Protein AF-M2B2U4-F1 (afdb_monomer_lite)

Radius of gyration: 22.76 Å; chains: 1; bounding box: 72×33×78 Å

Foldseek 3Di:
DDDDDDPPVPPPPDPDPPDFPVVVPPDDPDDQFQDPVLLVLLLLLLLLQLQLVQLQVLCCVVVVDPVCLLAPLVSNVLSNLLSVQLSVLLNVLSVQSVRNSHLVSSLVSSLCSLLVQLVCLLVCCVPVVPDPPPCSSNSSSVSSNRSNVSSSCSSVPPDPVVSVCSSPVSNVVSVVSNVSNVVNPDD

pLDDT: mean 76.7, std 17.73, range [35.12, 95.69]

Secondary structure (DSSP, 8-state):
----------------TT--TTSTTSSS---PPPPHHHHHHHHHHHHHHHHHHHHHHHHHHTTS-TTGGGT-SHHHHHHHHHHHHHHHHHHHHHHHHHHTT-HHHHHHHHHHHHHHHHHHHHHHHHHH---TT-THHHHHHHHHHHHHHHHGGGGG---HHHHHHHHHHHHHHHHHHHHHHHHHH--

Organism: NCBI:txid1263867

Structure (mmCIF, N/CA/C/O backbone):
data_AF-M2B2U4-F1
#
_entry.id   AF-M2B2U4-F1
#
loop_
_atom_site.group_PDB
_atom_site.id
_atom_site.type_symbol
_atom_site.label_atom_id
_atom_site.label_alt_id
_atom_site.label_comp_id
_atom_site.label_asym_id
_atom_site.label_entity_id
_atom_site.label_seq_id
_atom_site.pdbx_PDB_ins_code
_atom_site.Cartn_x
_atom_site.Cartn_y
_atom_site.Cartn_z
_atom_site.occupancy
_atom_site.B_iso_or_equiv
_atom_site.auth_seq_id
_atom_site.auth_comp_id
_atom_site.auth_asym_id
_atom_site.auth_atom_id
_atom_site.pdbx_PDB_model_num
ATOM 1 N N . MET A 1 1 ? -46.649 -19.627 50.598 1.00 37.47 1 MET A N 1
ATOM 2 C CA . MET A 1 1 ? -45.330 -20.249 50.352 1.00 37.47 1 MET A CA 1
ATOM 3 C C . MET A 1 1 ? -45.214 -20.504 48.861 1.00 37.47 1 MET A C 1
ATOM 5 O O . MET A 1 1 ? -46.216 -20.928 48.294 1.00 37.47 1 MET A O 1
ATOM 9 N N . SER A 1 2 ? -44.029 -20.201 48.308 1.00 36.72 2 SER A N 1
ATOM 10 C CA . SER A 1 2 ? -43.558 -20.291 46.906 1.00 36.72 2 SER A CA 1
ATOM 11 C C . SER A 1 2 ? -44.280 -19.372 45.904 1.00 36.72 2 SER A C 1
ATOM 13 O O . SER A 1 2 ? -45.410 -19.657 45.526 1.00 36.72 2 SER A O 1
ATOM 15 N N . ASP A 1 3 ? -43.799 -18.150 45.636 1.00 37.31 3 ASP A N 1
ATOM 16 C CA . ASP A 1 3 ? -42.586 -17.725 44.881 1.00 37.31 3 ASP A CA 1
ATOM 17 C C . ASP A 1 3 ? -42.749 -17.912 43.359 1.00 37.31 3 ASP A C 1
ATOM 19 O O . ASP A 1 3 ? -42.835 -19.032 42.872 1.00 37.31 3 ASP A O 1
ATOM 23 N N . VAL A 1 4 ? -43.096 -16.833 42.640 1.00 40.53 4 VAL A N 1
ATOM 24 C CA . VAL A 1 4 ? -42.209 -16.027 41.763 1.00 40.53 4 VAL A CA 1
ATOM 25 C C . VAL A 1 4 ? -41.660 -16.824 40.570 1.00 40.53 4 VAL A C 1
ATOM 27 O O . VAL A 1 4 ? -40.789 -17.665 40.732 1.00 40.53 4 VAL A O 1
ATOM 30 N N . LEU A 1 5 ? -42.131 -16.498 39.360 1.00 37.28 5 LEU A N 1
ATOM 31 C CA . LEU A 1 5 ? -41.297 -15.932 38.287 1.00 37.28 5 LEU A CA 1
ATOM 32 C C . LEU A 1 5 ? -42.193 -15.490 37.121 1.00 37.28 5 LEU A C 1
ATOM 34 O O . LEU A 1 5 ? -42.678 -16.278 36.310 1.00 37.28 5 LEU A O 1
ATOM 38 N N . LEU A 1 6 ? -42.427 -14.180 37.107 1.00 35.12 6 LEU A N 1
ATOM 39 C CA . LEU A 1 6 ? -42.920 -13.405 35.982 1.00 35.12 6 LEU A CA 1
ATOM 40 C C . LEU A 1 6 ? -41.918 -13.617 34.838 1.00 35.12 6 LEU A C 1
ATOM 42 O O . LEU A 1 6 ? -40.726 -13.390 35.031 1.00 35.12 6 LEU A O 1
ATOM 46 N N . PHE A 1 7 ? -42.382 -14.089 33.681 1.00 35.66 7 PHE A N 1
ATOM 47 C CA . PHE A 1 7 ? -41.601 -14.047 32.447 1.00 35.66 7 PHE A CA 1
ATOM 48 C C . PHE A 1 7 ? -41.373 -12.568 32.113 1.00 35.66 7 PHE A C 1
ATOM 50 O O . PHE A 1 7 ? -42.191 -11.927 31.453 1.00 35.66 7 PHE A O 1
ATOM 57 N N . GLU A 1 8 ? -40.287 -12.015 32.646 1.00 37.91 8 GLU A N 1
ATOM 58 C CA . GLU A 1 8 ? -39.679 -10.787 32.169 1.00 37.91 8 GLU A CA 1
ATOM 59 C C . GLU A 1 8 ? -39.215 -11.101 30.748 1.00 37.91 8 GLU A C 1
ATOM 61 O O . GLU A 1 8 ? -38.216 -11.775 30.507 1.00 37.91 8 GLU A O 1
ATOM 66 N N . LEU A 1 9 ? -40.075 -10.747 29.797 1.00 41.03 9 LEU A N 1
ATOM 67 C CA . LEU A 1 9 ? -39.766 -10.747 28.384 1.00 41.03 9 LEU A CA 1
ATOM 68 C C . LEU A 1 9 ? -38.658 -9.708 28.221 1.00 41.03 9 LEU A C 1
ATOM 70 O O . LEU A 1 9 ? -38.954 -8.514 28.139 1.00 41.03 9 LEU A O 1
ATOM 74 N N . ASP A 1 10 ? -37.408 -10.176 28.285 1.00 36.44 10 ASP A N 1
ATOM 75 C CA . ASP A 1 10 ? -36.206 -9.370 28.119 1.00 36.44 10 ASP A CA 1
ATOM 76 C C . ASP A 1 10 ? -36.432 -8.412 26.956 1.00 36.44 10 ASP A C 1
ATOM 78 O O . ASP A 1 10 ? -36.644 -8.795 25.799 1.00 36.44 10 ASP A O 1
ATOM 82 N N . HIS A 1 11 ? -36.486 -7.141 27.321 1.00 40.41 11 HIS A N 1
ATOM 83 C CA . HIS A 1 11 ? -36.701 -6.029 26.433 1.00 40.41 11 HIS A CA 1
ATOM 84 C C . HIS A 1 11 ? -35.459 -5.962 25.548 1.00 40.41 11 HIS A C 1
ATOM 86 O O . HIS A 1 11 ? -34.480 -5.339 25.933 1.00 40.41 11 HIS A O 1
ATOM 92 N N . ILE A 1 12 ? -35.450 -6.652 24.402 1.00 43.34 12 ILE A N 1
ATOM 93 C CA . ILE A 1 12 ? -34.398 -6.478 23.396 1.00 43.34 12 ILE A CA 1
ATOM 94 C C . ILE A 1 12 ? -34.514 -5.014 22.967 1.00 43.34 12 ILE A C 1
ATOM 96 O O . ILE A 1 12 ? -35.489 -4.672 22.287 1.00 43.34 12 ILE A O 1
ATOM 100 N N . PRO A 1 13 ? -33.595 -4.119 23.373 1.00 44.59 13 PRO A N 1
ATOM 101 C CA . PRO A 1 13 ? -33.707 -2.743 22.953 1.00 44.59 13 PRO A CA 1
ATOM 102 C C . PRO A 1 13 ? -33.483 -2.748 21.445 1.00 44.59 13 PRO A C 1
ATOM 104 O O . PRO A 1 13 ? -32.472 -3.254 20.952 1.00 44.59 13 PRO A O 1
ATOM 107 N N . ALA A 1 14 ? -34.463 -2.237 20.701 1.00 46.19 14 ALA A N 1
ATOM 108 C CA . ALA A 1 14 ? -34.311 -2.010 19.278 1.00 46.19 14 ALA A CA 1
ATOM 109 C C . ALA A 1 14 ? -33.071 -1.127 19.091 1.00 46.19 14 ALA A C 1
ATOM 111 O O . ALA A 1 14 ? -33.072 0.040 19.484 1.00 46.19 14 ALA A O 1
ATOM 112 N N . LEU A 1 15 ? -31.995 -1.705 18.548 1.00 48.84 15 LEU A N 1
ATOM 113 C CA . LEU A 1 15 ? -30.797 -0.965 18.172 1.00 48.84 15 LEU A CA 1
ATOM 114 C C . LEU A 1 15 ? -31.230 0.124 17.192 1.00 48.84 15 LEU A C 1
ATOM 116 O O . LEU A 1 15 ? -31.579 -0.162 16.048 1.00 48.84 15 LEU A O 1
ATOM 120 N N . ASN A 1 16 ? -31.255 1.367 17.670 1.00 49.59 16 ASN A N 1
ATOM 121 C CA . ASN A 1 16 ? -31.498 2.528 16.837 1.00 49.59 16 ASN A CA 1
ATOM 122 C C . ASN A 1 16 ? -30.372 2.588 15.789 1.00 49.59 16 ASN A C 1
ATOM 124 O O . ASN A 1 16 ? -29.219 2.775 16.173 1.00 49.59 16 ASN A O 1
ATOM 128 N N . PRO A 1 17 ? -30.661 2.459 14.484 1.00 53.31 17 PRO A N 1
ATOM 129 C CA . PRO A 1 17 ? -29.629 2.491 13.447 1.00 53.31 17 PRO A CA 1
ATOM 130 C C . PRO A 1 17 ? -28.954 3.870 13.301 1.00 53.31 17 PRO A C 1
ATOM 132 O O . PRO A 1 17 ? -28.037 4.014 12.495 1.00 53.31 17 PRO A O 1
ATOM 135 N N . TYR A 1 18 ? -29.392 4.874 14.072 1.00 45.28 18 TYR A N 1
ATOM 136 C CA . TYR A 1 18 ? -28.882 6.245 14.069 1.00 45.28 18 TYR A CA 1
ATOM 137 C C . TYR A 1 18 ? -28.225 6.684 15.388 1.00 45.28 18 TYR A C 1
ATOM 139 O O . TYR A 1 18 ? -27.942 7.874 15.544 1.00 45.28 18 TYR A O 1
ATOM 147 N N . SER A 1 19 ? -27.983 5.789 16.355 1.00 49.06 19 SER A N 1
ATOM 148 C CA . SER A 1 19 ? -27.222 6.173 17.551 1.00 49.06 19 SER A CA 1
ATOM 149 C C . SER A 1 19 ? -25.774 6.501 17.175 1.00 49.06 19 SER A C 1
ATOM 151 O O . SER A 1 19 ? -25.093 5.758 16.468 1.00 49.06 19 SER A O 1
ATOM 153 N N . THR A 1 20 ? -25.299 7.665 17.619 1.00 51.91 20 THR A N 1
ATOM 154 C CA . THR A 1 20 ? -23.917 8.092 17.400 1.00 51.91 20 THR A CA 1
ATOM 155 C C . THR A 1 20 ? -22.943 7.157 18.131 1.00 51.91 20 THR A C 1
ATOM 157 O O . THR A 1 20 ? -23.297 6.601 19.177 1.00 51.91 20 THR A O 1
ATOM 160 N N . PRO A 1 21 ? -21.690 7.008 17.648 1.00 51.00 21 PRO A N 1
ATOM 161 C CA . PRO A 1 21 ? -20.719 6.049 18.192 1.00 51.00 21 PRO A CA 1
ATOM 162 C C . PRO A 1 21 ? -20.447 6.183 19.700 1.00 51.00 21 PRO A C 1
ATOM 164 O O . PRO A 1 21 ? -19.969 5.243 20.323 1.00 51.00 21 PRO A O 1
ATOM 167 N N . SER A 1 22 ? -20.758 7.335 20.302 1.00 46.97 22 SER A N 1
ATOM 168 C CA . SER A 1 22 ? -20.567 7.600 21.730 1.00 46.97 22 SER A CA 1
ATOM 169 C C . SER A 1 22 ? -21.605 6.943 22.647 1.00 46.97 22 SER A C 1
ATOM 171 O O . SER A 1 22 ? -21.373 6.882 23.851 1.00 46.97 22 SER A O 1
ATOM 173 N N . GLN A 1 23 ? -22.748 6.481 22.125 1.00 43.34 23 GLN A N 1
ATOM 174 C CA . GLN A 1 23 ? -23.808 5.862 22.937 1.00 43.34 23 GLN A CA 1
ATOM 175 C C . GLN A 1 23 ? -23.689 4.338 23.068 1.00 43.34 23 GLN A C 1
ATOM 177 O O . GLN A 1 23 ? -24.316 3.768 23.950 1.00 43.34 23 GLN A O 1
ATOM 182 N N . ALA A 1 24 ? -22.875 3.669 22.246 1.00 46.06 24 ALA A N 1
ATOM 183 C CA . ALA A 1 24 ? -22.702 2.211 22.309 1.00 46.06 24 ALA A CA 1
ATOM 184 C C . ALA A 1 24 ? -21.662 1.752 23.354 1.00 46.06 24 ALA A C 1
ATOM 186 O O . ALA A 1 24 ? -21.506 0.559 23.588 1.00 46.06 24 ALA A O 1
ATOM 187 N N . THR A 1 25 ? -20.930 2.685 23.970 1.00 46.53 25 THR A N 1
ATOM 188 C CA . THR A 1 25 ? -19.816 2.395 24.891 1.00 46.53 25 THR A CA 1
ATOM 189 C C . THR A 1 25 ? -20.197 2.306 26.369 1.00 46.53 25 THR A C 1
ATOM 191 O O . THR A 1 25 ? -19.315 2.026 27.178 1.00 46.53 25 THR A O 1
ATOM 194 N N . SER A 1 26 ? -21.453 2.557 26.758 1.00 41.78 26 SER A N 1
ATOM 195 C CA . SER A 1 26 ? -21.837 2.527 28.179 1.00 41.78 26 SER A CA 1
ATOM 196 C C . SER A 1 26 ? -22.177 1.140 28.708 1.00 41.78 26 SER A C 1
ATOM 198 O O . SER A 1 26 ? -22.019 0.921 29.904 1.00 41.78 26 SER A O 1
ATOM 200 N N . ASP A 1 27 ? -22.588 0.197 27.858 1.00 41.12 27 ASP A N 1
ATOM 201 C CA . ASP A 1 27 ? -23.158 -1.061 28.332 1.00 41.12 27 ASP A CA 1
ATOM 202 C C . ASP A 1 27 ? -22.611 -2.262 27.562 1.00 41.12 27 ASP A C 1
ATOM 204 O O . ASP A 1 27 ? -22.678 -2.331 26.337 1.00 41.12 27 ASP A O 1
ATOM 208 N N . SER A 1 28 ? -22.121 -3.240 28.324 1.00 38.81 28 SER A N 1
ATOM 209 C CA . SER A 1 28 ? -21.516 -4.519 27.926 1.00 38.81 28 SER A CA 1
ATOM 210 C C . SER A 1 28 ? -20.022 -4.476 27.575 1.00 38.81 28 SER A C 1
ATOM 212 O O . SER A 1 28 ? -19.560 -3.698 26.747 1.00 38.81 28 SER A O 1
ATOM 214 N N . GLY A 1 29 ? -19.254 -5.365 28.220 1.00 39.78 29 GLY A N 1
ATOM 215 C CA . GLY A 1 29 ? -17.816 -5.603 28.026 1.00 39.78 29 GLY A CA 1
ATOM 216 C C . GLY A 1 29 ? -17.457 -6.206 26.662 1.00 39.78 29 GLY A C 1
ATOM 217 O O . GLY A 1 29 ? -16.724 -7.189 26.582 1.00 39.78 29 GLY A O 1
ATOM 218 N N . SER A 1 30 ? -17.999 -5.626 25.596 1.00 39.72 30 SER A N 1
ATOM 219 C CA . SER A 1 30 ? -17.708 -5.918 24.202 1.00 39.72 30 SER A CA 1
ATOM 220 C C . SER A 1 30 ? -16.315 -5.407 23.849 1.00 39.72 30 SER A C 1
ATOM 222 O O . SER A 1 30 ? -15.932 -4.300 24.231 1.00 39.72 30 SER A O 1
ATOM 224 N N . ALA A 1 31 ? -15.561 -6.211 23.095 1.00 47.44 31 ALA A N 1
ATOM 225 C CA . ALA A 1 31 ? -14.301 -5.811 22.481 1.00 47.44 31 ALA A CA 1
ATOM 226 C C . ALA A 1 31 ? -14.445 -4.402 21.890 1.00 47.44 31 ALA A C 1
ATOM 228 O O . ALA A 1 31 ? -15.318 -4.174 21.050 1.00 47.44 31 ALA A O 1
ATOM 229 N N . ALA A 1 32 ? -13.638 -3.461 22.386 1.00 53.22 32 ALA A N 1
ATOM 230 C CA . ALA A 1 32 ? -13.677 -2.075 21.947 1.00 53.22 32 ALA A CA 1
ATOM 231 C C . ALA A 1 32 ? -13.632 -2.037 20.413 1.00 53.22 32 ALA A C 1
ATOM 233 O O . ALA A 1 32 ? -12.747 -2.646 19.803 1.00 53.22 32 ALA A O 1
ATOM 234 N N . GLY A 1 33 ? -14.616 -1.376 19.799 1.00 56.88 33 GLY A N 1
ATOM 235 C CA . GLY A 1 33 ? -14.684 -1.226 18.351 1.00 56.88 33 GLY A CA 1
ATOM 236 C C . GLY A 1 33 ? -13.423 -0.558 17.783 1.00 56.88 33 GLY A C 1
ATOM 237 O O . GLY A 1 33 ? -12.571 -0.066 18.535 1.00 56.88 33 GLY A O 1
ATOM 238 N N . PRO A 1 34 ? -13.248 -0.561 16.449 1.00 67.31 34 PRO A N 1
ATOM 239 C CA . PRO A 1 34 ? -12.063 0.013 15.821 1.00 67.31 34 PRO A CA 1
ATOM 240 C C . PRO A 1 34 ? -11.869 1.458 16.293 1.00 67.31 34 PRO A C 1
ATOM 242 O O . PRO A 1 34 ? -12.754 2.290 16.132 1.00 67.31 34 PRO A O 1
ATOM 245 N N . SER A 1 35 ? -10.721 1.758 16.906 1.00 81.56 35 SER A N 1
ATOM 246 C CA . SER A 1 35 ? -10.396 3.107 17.378 1.00 81.56 35 SER A CA 1
ATOM 247 C C . SER A 1 35 ? -9.790 3.951 16.257 1.00 81.56 35 SER A C 1
ATOM 249 O O . SER A 1 35 ? -9.190 3.424 15.319 1.00 81.56 35 SER A O 1
ATOM 251 N N . ILE A 1 36 ? -9.878 5.279 16.364 1.00 78.44 36 ILE A N 1
ATOM 252 C CA . ILE A 1 36 ? -9.309 6.180 15.349 1.00 78.44 36 ILE A CA 1
ATOM 253 C C . ILE A 1 36 ? -7.785 6.019 15.212 1.00 78.44 36 ILE A C 1
ATOM 255 O O . ILE A 1 36 ? -7.248 6.052 14.108 1.00 78.44 36 ILE A O 1
ATOM 259 N N . LEU A 1 37 ? -7.088 5.753 16.322 1.00 83.19 37 LEU A N 1
ATOM 260 C CA . LEU A 1 37 ? -5.654 5.455 16.324 1.00 83.19 37 LEU A CA 1
ATOM 261 C C . LEU A 1 37 ? -5.355 4.138 15.602 1.00 83.19 37 LEU A C 1
ATOM 263 O O . LEU A 1 37 ? -4.403 4.062 14.826 1.00 83.19 37 LEU A O 1
ATOM 267 N N . TYR A 1 38 ? -6.183 3.113 15.819 1.00 83.00 38 TYR A N 1
ATOM 268 C CA . TYR A 1 38 ? -6.064 1.844 15.109 1.00 83.00 38 TYR A CA 1
ATOM 269 C C . TYR A 1 38 ? -6.299 2.024 13.604 1.00 83.00 38 TYR A C 1
ATOM 271 O O . TYR A 1 38 ? -5.552 1.466 12.801 1.00 83.00 38 TYR A O 1
ATOM 279 N N . THR A 1 39 ? -7.270 2.854 13.218 1.00 84.38 39 THR A N 1
ATOM 280 C CA . THR A 1 39 ? -7.528 3.242 11.825 1.00 84.38 39 THR A CA 1
ATOM 281 C C . THR A 1 39 ? -6.306 3.902 11.193 1.00 84.38 39 THR A C 1
ATOM 283 O O . THR A 1 39 ? -5.806 3.398 10.190 1.00 84.38 39 THR A O 1
ATOM 286 N N . ILE A 1 40 ? -5.763 4.960 11.803 1.00 88.25 40 ILE A N 1
ATOM 287 C CA . ILE A 1 40 ? -4.591 5.682 11.276 1.00 88.25 40 ILE A CA 1
ATOM 288 C C . ILE A 1 40 ? -3.400 4.736 11.101 1.00 88.25 40 ILE A C 1
ATOM 290 O O . ILE A 1 40 ? -2.769 4.713 10.047 1.00 88.25 40 ILE A O 1
ATOM 294 N N . GLN A 1 41 ? -3.119 3.911 12.111 1.00 90.06 41 GLN A N 1
ATOM 295 C CA . GLN A 1 41 ? -2.034 2.937 12.035 1.00 90.06 41 GLN A CA 1
ATOM 296 C C . GLN A 1 41 ? -2.254 1.899 10.929 1.00 90.06 41 GLN A C 1
ATOM 298 O O . GLN A 1 41 ? -1.300 1.515 10.263 1.00 90.06 41 GLN A O 1
ATOM 303 N N . THR A 1 42 ? -3.488 1.432 10.728 1.00 89.94 42 THR A N 1
ATOM 304 C CA . THR A 1 42 ? -3.796 0.423 9.702 1.00 89.94 42 THR A CA 1
ATOM 305 C C . THR A 1 42 ? -3.589 0.992 8.306 1.00 89.94 42 THR A C 1
ATOM 307 O O . THR A 1 42 ? -2.945 0.346 7.485 1.00 89.94 42 THR A O 1
ATOM 310 N N . VAL A 1 43 ? -4.047 2.224 8.067 1.00 92.75 43 VAL A N 1
ATOM 311 C CA . VAL A 1 43 ? -3.789 2.947 6.815 1.00 92.75 43 VAL A CA 1
ATOM 312 C C . VAL A 1 43 ? -2.287 3.112 6.603 1.00 92.75 43 VAL A C 1
ATOM 314 O O . VAL A 1 43 ? -1.775 2.758 5.549 1.00 92.75 43 VAL A O 1
ATOM 317 N N . TRP A 1 44 ? -1.557 3.573 7.621 1.00 94.81 44 TRP A N 1
ATOM 318 C CA . TRP A 1 44 ? -0.115 3.798 7.527 1.00 94.81 44 TRP A CA 1
ATOM 319 C C . TRP A 1 44 ? 0.686 2.525 7.217 1.00 94.81 44 TRP A C 1
ATOM 321 O O . TRP A 1 44 ? 1.593 2.540 6.381 1.00 94.81 44 TRP A O 1
ATOM 331 N N . ILE A 1 45 ? 0.345 1.413 7.875 1.00 93.38 45 ILE A N 1
ATOM 332 C CA . ILE A 1 45 ? 0.956 0.104 7.623 1.00 93.38 45 ILE A CA 1
ATOM 333 C C . ILE A 1 45 ? 0.636 -0.359 6.198 1.00 93.38 45 ILE A C 1
ATOM 335 O O . ILE A 1 45 ? 1.542 -0.769 5.473 1.00 93.38 45 ILE A O 1
ATOM 339 N N . ALA A 1 46 ? -0.629 -0.257 5.779 1.00 93.19 46 ALA A N 1
ATOM 340 C CA . ALA A 1 46 ? -1.051 -0.645 4.439 1.00 93.19 46 ALA A CA 1
ATOM 341 C C . ALA A 1 46 ? -0.312 0.149 3.359 1.00 93.19 46 ALA A C 1
ATOM 343 O O . ALA A 1 46 ? 0.174 -0.449 2.402 1.00 93.19 46 ALA A O 1
ATOM 344 N N . THR A 1 47 ? -0.156 1.464 3.534 1.00 93.25 47 THR A N 1
ATOM 345 C CA . THR A 1 47 ? 0.606 2.319 2.615 1.00 93.25 47 THR A CA 1
ATOM 346 C C . THR A 1 47 ? 2.055 1.859 2.496 1.00 93.25 47 THR A C 1
ATOM 348 O O . THR A 1 47 ? 2.549 1.699 1.384 1.00 93.25 47 THR A O 1
ATOM 351 N N . GLY A 1 48 ? 2.726 1.586 3.619 1.00 91.81 48 GLY A N 1
ATOM 352 C CA . GLY A 1 48 ? 4.116 1.125 3.608 1.00 91.81 48 GLY A CA 1
ATOM 353 C C . GLY A 1 48 ? 4.284 -0.215 2.897 1.00 91.81 48 GLY A C 1
ATOM 354 O O . GLY A 1 48 ? 5.143 -0.351 2.028 1.00 91.81 48 GLY A O 1
ATOM 355 N N . ILE A 1 49 ? 3.442 -1.197 3.233 1.00 93.06 49 ILE A N 1
ATOM 356 C CA . ILE A 1 49 ? 3.461 -2.519 2.590 1.00 93.06 49 ILE A CA 1
ATOM 357 C C . ILE A 1 49 ? 3.202 -2.379 1.085 1.00 93.06 49 ILE A C 1
ATOM 359 O O . ILE A 1 49 ? 3.940 -2.945 0.284 1.00 93.06 49 ILE A O 1
ATOM 363 N N . SER A 1 50 ? 2.209 -1.574 0.702 1.00 91.75 50 SER A N 1
ATOM 364 C CA . SER A 1 50 ? 1.867 -1.332 -0.704 1.00 91.75 50 SER A CA 1
ATOM 365 C C . SER A 1 50 ? 3.031 -0.703 -1.469 1.00 91.75 50 SER A C 1
ATOM 367 O O . SER A 1 50 ? 3.379 -1.198 -2.535 1.00 91.75 50 SER A O 1
ATOM 369 N N . LEU A 1 51 ? 3.668 0.336 -0.913 1.00 90.69 51 LEU A N 1
ATOM 370 C CA . LEU A 1 51 ? 4.838 1.001 -1.498 1.00 90.69 51 LEU A CA 1
ATOM 371 C C . LEU A 1 51 ? 5.980 0.018 -1.759 1.00 90.69 51 LEU A C 1
ATOM 373 O O . LEU A 1 51 ? 6.465 -0.090 -2.885 1.00 90.69 51 LEU A O 1
ATOM 377 N N . LEU A 1 52 ? 6.394 -0.720 -0.725 1.00 89.62 52 LEU A N 1
ATOM 378 C CA . LEU A 1 52 ? 7.522 -1.642 -0.825 1.00 89.62 52 LEU A CA 1
ATOM 379 C C . LEU A 1 52 ? 7.241 -2.759 -1.833 1.00 89.62 52 LEU A C 1
ATOM 381 O O . LEU A 1 52 ? 8.086 -3.067 -2.673 1.00 89.62 52 LEU A O 1
ATOM 385 N N . THR A 1 53 ? 6.055 -3.365 -1.768 1.00 87.88 53 THR A N 1
ATOM 386 C CA . THR A 1 53 ? 5.703 -4.448 -2.685 1.00 87.88 53 THR A CA 1
ATOM 387 C C . THR A 1 53 ? 5.593 -3.953 -4.122 1.00 87.88 53 THR A C 1
ATOM 389 O O . THR A 1 53 ? 6.084 -4.624 -5.028 1.00 87.88 53 THR A O 1
ATOM 392 N N . LEU A 1 54 ? 5.022 -2.769 -4.346 1.00 88.31 54 LEU A N 1
ATOM 393 C CA . LEU A 1 54 ? 4.931 -2.198 -5.685 1.00 88.31 54 LEU A CA 1
ATOM 394 C C . LEU A 1 54 ? 6.291 -1.833 -6.261 1.00 88.31 54 LEU A C 1
ATOM 396 O O . LEU A 1 54 ? 6.493 -2.054 -7.447 1.00 88.31 54 LEU A O 1
ATOM 400 N N . ALA A 1 55 ? 7.234 -1.343 -5.455 1.00 85.69 55 ALA A N 1
ATOM 401 C CA . ALA A 1 55 ? 8.592 -1.081 -5.930 1.00 85.69 55 ALA A CA 1
ATOM 402 C C . ALA A 1 55 ? 9.268 -2.371 -6.428 1.00 85.69 55 ALA A C 1
ATOM 404 O O . ALA A 1 55 ? 9.872 -2.390 -7.499 1.00 85.69 5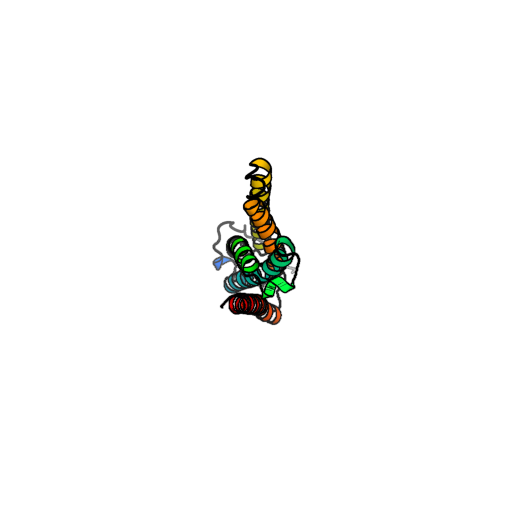5 ALA A O 1
ATOM 405 N N . ILE A 1 56 ? 9.101 -3.476 -5.692 1.00 84.50 56 ILE A N 1
ATOM 406 C CA . ILE A 1 56 ? 9.617 -4.796 -6.084 1.00 84.50 56 ILE A CA 1
ATOM 407 C C . ILE A 1 56 ? 8.945 -5.284 -7.374 1.00 84.50 56 ILE A C 1
ATOM 409 O O . ILE A 1 56 ? 9.628 -5.745 -8.287 1.00 84.50 56 ILE A O 1
ATOM 413 N N . ILE A 1 57 ? 7.616 -5.180 -7.463 1.00 84.50 57 ILE A N 1
ATOM 414 C CA . ILE A 1 57 ? 6.851 -5.611 -8.640 1.00 84.50 57 ILE A CA 1
ATOM 415 C C . ILE A 1 57 ? 7.221 -4.768 -9.864 1.00 84.50 57 ILE A C 1
ATOM 417 O O . ILE A 1 57 ? 7.495 -5.332 -10.919 1.00 84.50 57 ILE A O 1
ATOM 421 N N . ALA A 1 58 ? 7.288 -3.444 -9.728 1.00 80.06 58 ALA A N 1
ATOM 422 C CA . ALA A 1 58 ? 7.682 -2.538 -10.802 1.00 80.06 58 ALA A CA 1
ATOM 423 C C . ALA A 1 58 ? 9.100 -2.857 -11.303 1.00 80.06 58 ALA A C 1
ATOM 425 O O . ALA A 1 58 ? 9.301 -3.026 -12.504 1.00 80.06 58 ALA A O 1
ATOM 426 N N . SER A 1 59 ? 10.049 -3.082 -10.388 1.00 80.12 59 SER A N 1
ATOM 427 C CA . SER A 1 59 ? 11.424 -3.464 -10.735 1.00 80.12 59 SER A CA 1
ATOM 428 C C . SER A 1 59 ? 11.522 -4.825 -11.441 1.00 80.12 59 SER A C 1
ATOM 430 O O . SER A 1 59 ? 12.453 -5.064 -12.212 1.00 80.12 59 SER A O 1
ATOM 432 N N . LEU A 1 60 ? 10.586 -5.744 -11.195 1.00 79.25 60 LEU A N 1
ATOM 433 C CA . LEU A 1 60 ? 10.525 -7.020 -11.908 1.00 79.25 60 LEU A CA 1
ATOM 434 C C . LEU A 1 60 ? 9.855 -6.889 -13.279 1.00 79.25 60 LEU A C 1
ATOM 436 O O . LEU A 1 60 ? 10.342 -7.479 -14.239 1.00 79.25 60 LEU A O 1
ATOM 440 N N . ILE A 1 61 ? 8.752 -6.142 -13.367 1.00 72.69 61 ILE A N 1
ATOM 441 C CA . ILE A 1 61 ? 7.920 -6.046 -14.574 1.00 72.69 61 ILE A CA 1
ATOM 442 C C . ILE A 1 61 ? 8.546 -5.122 -15.618 1.00 72.69 61 ILE A C 1
ATOM 444 O O . ILE A 1 61 ? 8.682 -5.522 -16.770 1.00 72.69 61 ILE A O 1
ATOM 448 N N . PHE A 1 62 ? 8.931 -3.905 -15.232 1.00 69.44 62 PHE A N 1
ATOM 449 C CA . PHE A 1 62 ? 9.448 -2.905 -16.174 1.00 69.44 62 PHE A CA 1
ATOM 450 C C . PHE A 1 62 ? 10.937 -3.089 -16.449 1.00 69.44 62 PHE A C 1
ATOM 452 O O . PHE A 1 62 ? 11.426 -2.847 -17.549 1.00 69.44 62 PHE A O 1
ATOM 459 N N . ASP A 1 63 ? 11.655 -3.558 -15.437 1.00 67.50 63 ASP A N 1
ATOM 460 C CA . ASP A 1 63 ? 13.110 -3.526 -15.398 1.00 67.50 63 ASP A CA 1
ATOM 461 C C . ASP A 1 63 ? 13.750 -4.920 -15.537 1.00 67.50 63 ASP A C 1
ATOM 463 O O . ASP A 1 63 ? 14.970 -5.039 -15.696 1.00 67.50 63 ASP A O 1
ATOM 467 N N . GLY A 1 64 ? 12.941 -5.987 -15.477 1.00 70.19 64 GLY A N 1
ATOM 468 C CA . GLY A 1 64 ? 13.362 -7.381 -15.653 1.00 70.19 64 GLY A CA 1
ATOM 469 C C . GLY A 1 64 ? 14.368 -7.883 -14.611 1.00 70.19 64 GLY A C 1
ATOM 470 O O . GLY A 1 64 ? 14.953 -8.955 -14.777 1.00 70.19 64 GLY A O 1
ATOM 471 N N . SER A 1 65 ? 14.637 -7.106 -13.558 1.00 74.25 65 SER A N 1
ATOM 472 C CA . SER A 1 65 ? 15.725 -7.379 -12.626 1.00 74.25 65 SER A CA 1
ATOM 473 C C . SER A 1 65 ? 15.546 -6.646 -11.306 1.00 74.25 65 SER A C 1
ATOM 475 O O . SER A 1 65 ? 15.546 -5.419 -11.262 1.00 74.25 65 SER A O 1
ATOM 477 N N . LEU A 1 66 ? 15.571 -7.403 -10.204 1.00 74.12 66 LEU A N 1
ATOM 478 C CA . LEU A 1 66 ? 15.609 -6.856 -8.841 1.00 74.12 66 LEU A CA 1
ATOM 479 C C . LEU A 1 66 ? 16.834 -5.980 -8.571 1.00 74.12 66 LEU A C 1
ATOM 481 O O . LEU A 1 66 ? 16.832 -5.205 -7.622 1.00 74.12 66 LEU A O 1
ATOM 485 N N . ARG A 1 67 ? 17.903 -6.100 -9.370 1.00 69.50 67 ARG A N 1
ATOM 486 C CA . ARG A 1 67 ? 19.073 -5.230 -9.204 1.00 69.50 67 ARG A CA 1
ATOM 487 C C . ARG A 1 67 ? 18.722 -3.785 -9.532 1.00 69.50 67 ARG A C 1
ATOM 489 O O . ARG A 1 67 ? 19.225 -2.896 -8.859 1.00 69.50 67 ARG A O 1
ATOM 496 N N . ARG A 1 68 ? 17.849 -3.554 -10.519 1.00 68.75 68 ARG A N 1
ATOM 497 C CA . ARG A 1 68 ? 17.448 -2.202 -10.926 1.00 68.75 68 ARG A CA 1
ATOM 498 C C . ARG A 1 68 ? 16.650 -1.463 -9.860 1.00 68.75 68 ARG A C 1
ATOM 500 O O . ARG A 1 68 ? 16.684 -0.243 -9.860 1.00 68.75 68 ARG A O 1
ATOM 507 N N . LEU A 1 69 ? 16.106 -2.164 -8.867 1.00 68.62 69 LEU A N 1
ATOM 508 C CA . LEU A 1 69 ? 15.575 -1.551 -7.650 1.00 68.62 69 LEU A CA 1
ATOM 509 C C . LEU A 1 69 ? 16.583 -0.612 -6.958 1.00 68.62 69 LEU A C 1
ATOM 511 O O . LEU A 1 69 ? 16.177 0.286 -6.240 1.00 68.62 69 LEU A O 1
ATOM 515 N N . PHE A 1 70 ? 17.891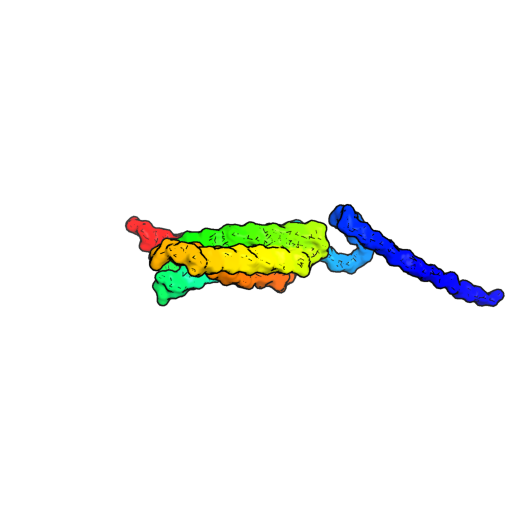 -0.791 -7.150 1.00 73.50 70 PHE A N 1
ATOM 516 C CA . PHE A 1 70 ? 18.918 0.082 -6.566 1.00 73.50 70 PHE A CA 1
ATOM 517 C C . PHE A 1 70 ? 19.584 1.020 -7.578 1.00 73.50 70 PHE A C 1
ATOM 519 O O . PHE A 1 70 ? 20.490 1.750 -7.195 1.00 73.50 70 PHE A O 1
ATOM 526 N N . PHE A 1 71 ? 19.172 0.984 -8.849 1.00 71.81 71 PHE A N 1
ATOM 527 C CA . PHE A 1 71 ? 19.827 1.705 -9.952 1.00 71.81 71 PHE A CA 1
ATOM 528 C C . PHE A 1 71 ? 18.843 2.411 -10.906 1.00 71.81 71 PHE A C 1
ATOM 530 O O . PHE A 1 71 ? 19.282 2.966 -11.907 1.00 71.81 71 PHE A O 1
ATOM 537 N N . SER A 1 72 ? 17.532 2.351 -10.637 1.00 71.88 72 SER A N 1
ATOM 538 C CA . SER A 1 72 ? 16.434 2.903 -11.448 1.00 71.88 72 SER A CA 1
ATOM 539 C C . SER A 1 72 ? 15.421 3.610 -10.535 1.00 71.88 72 SER A C 1
ATOM 541 O O . SER A 1 72 ? 15.000 3.023 -9.534 1.00 71.88 72 SER A O 1
ATOM 543 N N . ASP A 1 73 ? 15.039 4.854 -10.837 1.00 79.44 73 ASP A N 1
ATOM 544 C CA . ASP A 1 73 ? 14.049 5.643 -10.087 1.00 79.44 73 ASP A CA 1
ATOM 545 C C . ASP A 1 73 ? 12.615 5.464 -10.618 1.00 79.44 73 ASP A C 1
ATOM 547 O O . ASP A 1 73 ? 11.664 5.569 -9.840 1.00 79.44 73 ASP A O 1
ATOM 551 N N . ASP A 1 74 ? 12.447 5.071 -11.884 1.00 77.94 74 ASP A N 1
ATOM 552 C CA . ASP A 1 74 ? 11.147 4.810 -12.524 1.00 77.94 74 ASP A CA 1
ATOM 553 C C . ASP A 1 74 ? 10.267 3.841 -11.716 1.00 77.94 74 ASP A C 1
ATOM 555 O O . ASP A 1 74 ? 9.074 4.075 -11.502 1.00 77.94 74 ASP A O 1
ATOM 559 N N . SER A 1 75 ? 10.869 2.775 -11.178 1.00 77.06 75 SER A N 1
ATOM 560 C CA . SER A 1 75 ? 10.180 1.794 -10.328 1.00 77.06 75 SER A CA 1
ATOM 561 C C . SER A 1 75 ? 9.630 2.413 -9.029 1.00 77.06 75 SER A C 1
ATOM 563 O O . SER A 1 75 ? 8.565 2.017 -8.538 1.00 77.06 75 SER A O 1
ATOM 565 N N . TYR A 1 76 ? 10.317 3.413 -8.468 1.00 82.12 76 TYR A N 1
ATOM 566 C CA . TYR A 1 76 ? 9.877 4.137 -7.270 1.00 82.12 76 TYR A CA 1
ATOM 567 C C . TYR A 1 76 ? 8.784 5.157 -7.587 1.00 82.12 76 TYR A C 1
ATOM 569 O O . TYR A 1 76 ? 7.826 5.286 -6.826 1.00 82.12 76 TYR A O 1
ATOM 577 N N . VAL A 1 77 ? 8.879 5.842 -8.727 1.00 81.75 77 VAL A N 1
ATOM 578 C CA . VAL A 1 77 ? 7.847 6.787 -9.178 1.00 81.75 77 VAL A CA 1
ATOM 579 C C . VAL A 1 77 ? 6.541 6.050 -9.489 1.00 81.75 77 VAL A C 1
ATOM 581 O O . VAL A 1 77 ? 5.473 6.445 -9.012 1.00 81.75 77 VAL A O 1
ATOM 584 N N . ALA A 1 78 ? 6.619 4.935 -10.220 1.00 78.88 78 ALA A N 1
ATOM 585 C CA . ALA A 1 78 ? 5.460 4.113 -10.560 1.00 78.88 78 ALA A CA 1
ATOM 586 C C . ALA A 1 78 ? 4.783 3.523 -9.311 1.00 78.88 78 ALA A C 1
ATOM 588 O O . ALA A 1 78 ? 3.557 3.575 -9.171 1.00 78.88 78 ALA A O 1
ATOM 589 N N . SER A 1 79 ? 5.576 3.006 -8.368 1.00 84.25 79 SER A N 1
ATOM 590 C CA . SER A 1 79 ? 5.051 2.471 -7.107 1.00 84.25 79 SER A CA 1
ATOM 591 C C . SER A 1 79 ? 4.418 3.550 -6.231 1.00 84.25 79 SER A C 1
ATOM 593 O O . SER A 1 79 ? 3.345 3.316 -5.670 1.00 84.25 79 SER A O 1
ATOM 595 N N . PHE A 1 80 ? 5.010 4.748 -6.170 1.00 84.00 80 PHE A N 1
ATOM 596 C CA . PHE A 1 80 ? 4.416 5.881 -5.469 1.00 84.00 80 PHE A CA 1
ATOM 597 C C . PHE A 1 80 ? 3.049 6.241 -6.063 1.00 84.00 80 PHE A C 1
ATOM 599 O O . PHE A 1 80 ? 2.069 6.288 -5.321 1.00 84.00 80 PHE A O 1
ATOM 606 N N . SER A 1 81 ? 2.953 6.390 -7.389 1.00 83.19 81 SER A N 1
ATOM 607 C CA . SER A 1 81 ? 1.706 6.727 -8.093 1.00 83.19 81 SER A CA 1
ATOM 608 C C . SER A 1 81 ? 0.551 5.775 -7.748 1.00 83.19 81 SER A C 1
ATOM 610 O O . SER A 1 81 ? -0.510 6.211 -7.296 1.00 83.19 81 SER A O 1
ATOM 612 N N . ALA A 1 82 ? 0.776 4.461 -7.849 1.00 83.00 82 ALA A N 1
ATOM 613 C CA . ALA A 1 82 ? -0.242 3.466 -7.512 1.00 83.00 82 ALA A CA 1
ATOM 614 C C . ALA A 1 82 ? -0.572 3.432 -6.005 1.00 83.00 82 ALA A C 1
ATOM 616 O O . ALA A 1 82 ? -1.730 3.252 -5.618 1.00 83.00 82 ALA A O 1
ATOM 617 N N . SER A 1 83 ? 0.425 3.641 -5.137 1.00 85.06 83 SER A N 1
ATOM 618 C CA . SER A 1 83 ? 0.236 3.599 -3.682 1.00 85.06 83 SER A CA 1
ATOM 619 C C . SER A 1 83 ? -0.649 4.727 -3.140 1.00 85.06 83 SER A C 1
ATOM 621 O O . SER A 1 83 ? -1.318 4.527 -2.125 1.00 85.06 83 SER A O 1
ATOM 623 N N . VAL A 1 84 ? -0.709 5.887 -3.811 1.00 88.31 84 VAL A N 1
ATOM 624 C CA . VAL A 1 84 ? -1.537 7.028 -3.378 1.00 88.31 84 VAL A CA 1
ATOM 625 C C . VAL A 1 84 ? -3.020 6.666 -3.420 1.00 88.31 84 VAL A C 1
ATOM 627 O O . VAL A 1 84 ? -3.733 6.861 -2.432 1.00 88.31 84 VAL A O 1
ATOM 630 N N . SER A 1 85 ? -3.489 6.087 -4.529 1.00 87.62 85 SER A N 1
ATOM 631 C CA . SER A 1 85 ? -4.877 5.627 -4.645 1.00 87.62 85 SER A CA 1
ATOM 632 C C . SER A 1 85 ? -5.187 4.538 -3.619 1.00 87.62 85 SER A C 1
ATOM 634 O O . SER A 1 85 ? -6.229 4.586 -2.966 1.00 87.62 85 SER A O 1
ATOM 636 N N . VAL A 1 86 ? -4.257 3.600 -3.402 1.00 90.12 86 VAL A N 1
ATOM 637 C CA . VAL A 1 86 ? -4.405 2.553 -2.380 1.00 90.12 86 VAL A CA 1
ATOM 638 C C . VAL A 1 86 ? -4.553 3.170 -0.985 1.00 90.12 86 VAL A C 1
ATOM 640 O O . VAL A 1 86 ? -5.511 2.856 -0.283 1.00 90.12 86 VAL A O 1
ATOM 643 N N . ALA A 1 87 ? -3.680 4.100 -0.594 1.00 90.62 87 ALA A N 1
ATOM 644 C CA . ALA A 1 87 ? -3.754 4.772 0.703 1.00 90.62 87 ALA A CA 1
ATOM 645 C C . ALA A 1 87 ? -5.102 5.486 0.910 1.00 90.62 87 ALA A C 1
ATOM 647 O O . ALA A 1 87 ? -5.697 5.386 1.986 1.00 90.62 87 ALA A O 1
ATOM 648 N N . ALA A 1 88 ? -5.619 6.150 -0.129 1.00 92.25 88 ALA A N 1
ATOM 649 C CA . ALA A 1 88 ? -6.925 6.800 -0.088 1.00 92.25 88 ALA A CA 1
ATOM 650 C C . ALA A 1 88 ? -8.067 5.793 0.137 1.00 92.25 88 ALA A C 1
ATOM 652 O O . ALA A 1 88 ? -8.923 6.016 0.994 1.00 92.25 88 ALA A O 1
ATOM 653 N N . PHE A 1 89 ? -8.065 4.654 -0.561 1.00 92.94 89 PHE A N 1
ATOM 654 C CA . PHE A 1 89 ? -9.089 3.619 -0.375 1.00 92.94 89 PHE A CA 1
ATOM 655 C C . PHE A 1 89 ? -9.033 2.978 1.010 1.00 92.94 89 PHE A C 1
ATOM 657 O O . PHE A 1 89 ? -10.080 2.758 1.622 1.00 92.94 89 PHE A O 1
ATOM 664 N N . PHE A 1 90 ? -7.832 2.743 1.544 1.00 93.06 90 PHE A N 1
ATOM 665 C CA . PHE A 1 90 ? -7.661 2.265 2.916 1.00 93.06 90 PHE A CA 1
ATOM 666 C C . PHE A 1 90 ? -8.164 3.285 3.936 1.00 93.06 90 PHE A C 1
ATOM 668 O O . PHE A 1 90 ? -8.811 2.896 4.909 1.00 93.06 90 PHE A O 1
ATOM 675 N N . ALA A 1 91 ? -7.922 4.580 3.718 1.00 92.12 91 ALA A N 1
ATOM 676 C CA . ALA A 1 91 ? -8.447 5.631 4.583 1.00 92.12 91 ALA A CA 1
ATOM 677 C C . ALA A 1 91 ? -9.981 5.649 4.579 1.00 92.12 91 ALA A C 1
ATOM 679 O O . ALA A 1 91 ? -10.590 5.601 5.647 1.00 92.12 91 ALA A O 1
ATOM 680 N N . VAL A 1 92 ? -10.609 5.636 3.399 1.00 93.31 92 VAL A N 1
ATOM 681 C CA . VAL A 1 92 ? -12.076 5.608 3.266 1.00 93.31 92 VAL A CA 1
ATOM 682 C C . VAL A 1 92 ? -12.665 4.352 3.907 1.00 93.31 92 VAL A C 1
ATOM 684 O O . VAL A 1 92 ? -13.614 4.447 4.686 1.00 93.31 92 VAL A O 1
ATOM 687 N N . GLY A 1 93 ? -12.083 3.181 3.647 1.00 90.56 93 GLY A N 1
ATOM 688 C CA . GLY A 1 93 ? -12.538 1.928 4.239 1.00 90.56 93 GLY A CA 1
ATOM 689 C C . GLY A 1 93 ? -12.407 1.916 5.760 1.00 90.56 93 GLY A C 1
ATOM 690 O O . GLY A 1 93 ? -13.372 1.611 6.458 1.00 90.56 93 GLY A O 1
ATOM 691 N N . CYS A 1 94 ? -11.262 2.324 6.311 1.00 89.44 94 CYS A N 1
ATOM 692 C CA . CYS A 1 94 ? -11.081 2.382 7.762 1.00 89.44 94 CYS A CA 1
ATOM 693 C C . CYS A 1 94 ? -11.977 3.438 8.432 1.00 89.44 94 CYS A C 1
ATOM 695 O O . CYS A 1 94 ? -12.439 3.210 9.549 1.00 89.44 94 CYS A O 1
ATOM 697 N N . LEU A 1 95 ? -12.264 4.563 7.767 1.00 89.31 95 LEU A N 1
ATOM 698 C CA . LEU A 1 95 ? -13.227 5.558 8.250 1.00 89.31 95 LEU A CA 1
ATOM 699 C C . LEU A 1 95 ? -14.654 5.005 8.269 1.00 89.31 95 LEU A C 1
ATOM 701 O O . LEU A 1 95 ? -15.353 5.194 9.261 1.00 89.31 95 LEU A O 1
ATOM 705 N N . ALA A 1 96 ? -15.070 4.272 7.232 1.00 87.38 96 ALA A N 1
ATOM 706 C CA . ALA A 1 96 ? -16.358 3.580 7.223 1.00 87.38 96 ALA A CA 1
ATOM 707 C C . ALA A 1 96 ? -16.431 2.541 8.354 1.00 87.38 96 ALA A C 1
ATOM 709 O O . ALA A 1 96 ? -17.395 2.500 9.114 1.00 87.38 96 ALA A O 1
ATOM 710 N N . GLY A 1 97 ? -15.375 1.746 8.532 1.00 84.69 97 GLY A N 1
ATOM 711 C CA . GLY A 1 97 ? -15.270 0.790 9.630 1.00 84.69 97 GLY A CA 1
ATOM 712 C C . GLY A 1 97 ? -15.339 1.429 11.013 1.00 84.69 97 GLY A C 1
ATOM 713 O O . GLY A 1 97 ? -15.996 0.891 11.899 1.00 84.69 97 GLY A O 1
ATOM 714 N N . TRP A 1 98 ? -14.698 2.584 11.193 1.00 85.31 98 TRP A N 1
ATOM 715 C CA . TRP A 1 98 ? -14.784 3.378 12.416 1.00 85.31 98 TRP A CA 1
ATOM 716 C C . TRP A 1 98 ? -16.197 3.929 12.634 1.00 85.31 98 TRP A C 1
ATOM 718 O O . TRP A 1 98 ? -16.747 3.783 13.722 1.00 85.31 98 TRP A O 1
ATOM 728 N N . TRP A 1 99 ? -16.824 4.496 11.603 1.00 84.88 99 TRP A N 1
ATOM 729 C CA . TRP A 1 99 ? -18.179 5.043 11.691 1.00 84.88 99 TRP A CA 1
ATOM 730 C C . TRP A 1 99 ? -19.208 3.982 12.099 1.00 84.88 99 TRP A C 1
ATOM 732 O O . TRP A 1 99 ? -19.999 4.201 13.012 1.00 84.88 99 TRP A O 1
ATOM 742 N N . PHE A 1 100 ? -19.151 2.804 11.473 1.00 84.06 100 PHE A N 1
ATOM 743 C CA . PHE A 1 100 ? -20.050 1.682 11.756 1.00 84.06 100 PHE A CA 1
ATOM 744 C C . PHE A 1 100 ? -19.542 0.734 12.854 1.00 84.06 100 PHE A C 1
ATOM 746 O O . PHE A 1 100 ? -20.133 -0.324 13.064 1.00 84.06 100 PHE A O 1
ATOM 753 N N . GLN A 1 101 ? -18.432 1.073 13.519 1.00 82.88 101 GLN A N 1
ATOM 754 C CA . GLN A 1 101 ? -17.798 0.260 14.566 1.00 82.88 101 GLN A CA 1
ATOM 755 C C . GLN A 1 101 ? -17.587 -1.218 14.160 1.00 82.88 101 GLN A C 1
ATOM 757 O O . GLN A 1 101 ? -17.753 -2.135 14.961 1.00 82.88 101 GLN A O 1
ATOM 762 N N . SER A 1 102 ? -17.208 -1.472 12.902 1.00 81.88 102 SER A N 1
ATOM 763 C CA . SER A 1 102 ? -17.100 -2.821 12.331 1.00 81.88 102 SER A CA 1
ATOM 764 C C . SER A 1 102 ? -15.880 -2.988 11.428 1.00 81.88 102 SER A C 1
ATOM 766 O O . SER A 1 102 ? -15.796 -2.426 10.333 1.00 81.88 102 SER A O 1
ATOM 768 N N . SER A 1 103 ? -14.960 -3.867 11.833 1.00 82.31 103 SER A N 1
ATOM 769 C CA . SER A 1 103 ? -13.782 -4.230 11.030 1.00 82.31 103 SER A CA 1
ATOM 770 C C . SER A 1 103 ? -14.146 -4.955 9.731 1.00 82.31 103 SER A C 1
ATOM 772 O O . SER A 1 103 ? -13.421 -4.852 8.745 1.00 82.31 103 SER A O 1
ATOM 774 N N . ARG A 1 104 ? -15.289 -5.657 9.695 1.00 86.38 104 ARG A N 1
ATOM 775 C CA . ARG A 1 104 ? -15.786 -6.302 8.468 1.00 86.38 104 ARG A CA 1
ATOM 776 C C . ARG A 1 104 ? -16.207 -5.262 7.436 1.00 86.38 104 ARG A C 1
ATOM 778 O O . ARG A 1 104 ? -15.874 -5.412 6.267 1.00 86.38 104 ARG A O 1
ATOM 785 N N . ILE A 1 105 ? -16.887 -4.200 7.877 1.00 87.69 105 ILE A N 1
ATOM 786 C CA . ILE A 1 105 ? -17.256 -3.073 7.010 1.00 87.69 105 ILE A CA 1
ATOM 787 C C . ILE A 1 105 ? -15.997 -2.348 6.535 1.00 87.69 105 ILE A C 1
ATOM 789 O O . ILE A 1 105 ? -15.915 -2.011 5.355 1.00 87.69 105 ILE A O 1
ATOM 793 N N . ALA A 1 106 ? -14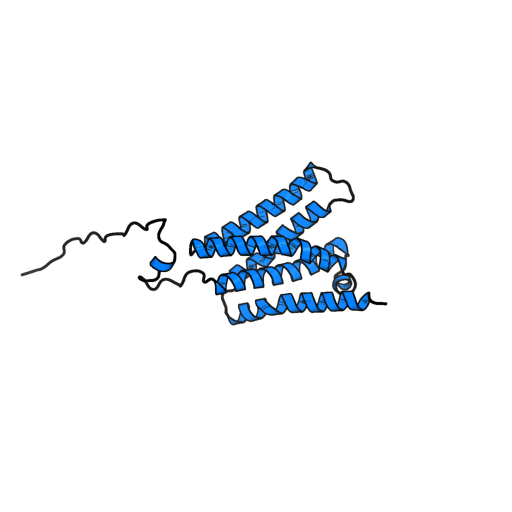.995 -2.187 7.406 1.00 87.50 106 ALA A N 1
ATOM 794 C CA . ALA A 1 106 ? -13.714 -1.593 7.032 1.00 87.50 106 ALA A CA 1
ATOM 795 C C . ALA A 1 106 ? -13.049 -2.337 5.866 1.00 87.50 106 ALA A C 1
ATOM 797 O O . ALA A 1 106 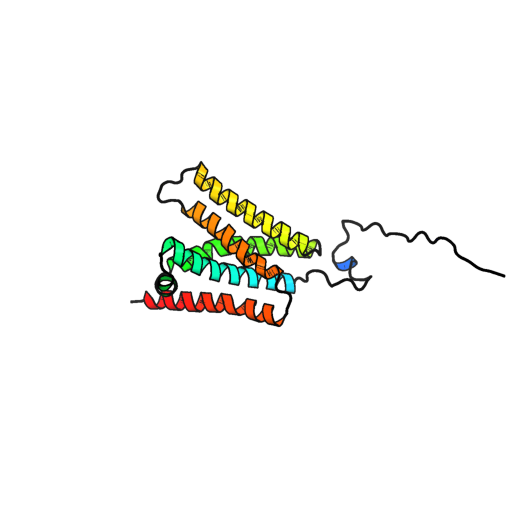? -12.721 -1.749 4.832 1.00 87.50 106 ALA A O 1
ATOM 798 N N . LEU A 1 107 ? -12.896 -3.653 6.029 1.00 89.19 107 LEU A N 1
ATOM 799 C CA . LEU A 1 107 ? -12.263 -4.520 5.045 1.00 89.19 107 LEU A CA 1
ATOM 800 C C . LEU A 1 107 ? -13.081 -4.582 3.755 1.00 89.19 107 LEU A C 1
ATOM 802 O O . LEU A 1 107 ? -12.525 -4.369 2.684 1.00 89.19 107 LEU A O 1
ATOM 806 N N . LEU A 1 108 ? -14.392 -4.819 3.843 1.00 93.44 108 LEU A N 1
ATOM 807 C CA . LEU A 1 108 ? -15.251 -4.954 2.666 1.00 93.44 108 LEU A CA 1
ATOM 808 C C . LEU A 1 108 ? -15.284 -3.665 1.842 1.00 93.44 108 LEU A C 1
ATOM 810 O O . LEU A 1 108 ? -15.120 -3.721 0.628 1.00 93.44 108 LEU A O 1
ATOM 814 N N . THR A 1 109 ? -15.412 -2.508 2.495 1.00 92.31 109 THR A N 1
ATOM 815 C CA . THR A 1 109 ? -15.375 -1.205 1.811 1.00 92.31 109 THR A CA 1
ATOM 816 C C . THR A 1 109 ? -14.034 -0.996 1.107 1.00 92.31 109 THR A C 1
ATOM 818 O O . THR A 1 109 ? -14.005 -0.595 -0.053 1.00 92.31 109 THR A O 1
ATOM 821 N N . THR A 1 110 ? -12.923 -1.331 1.774 1.00 93.31 110 THR A N 1
ATOM 822 C CA . THR A 1 110 ? -11.575 -1.222 1.192 1.00 93.31 110 THR A CA 1
ATOM 823 C C . THR A 1 110 ? -11.420 -2.132 -0.028 1.00 93.31 110 THR A C 1
ATOM 825 O O . THR A 1 110 ? -10.994 -1.677 -1.086 1.00 93.31 110 THR A O 1
ATOM 828 N N . VAL A 1 111 ? -11.806 -3.407 0.096 1.00 94.06 111 VAL A N 1
ATOM 829 C CA . VAL A 1 111 ? -11.725 -4.403 -0.983 1.00 94.06 111 VAL A CA 1
ATOM 830 C C . VAL A 1 111 ? -12.560 -3.974 -2.183 1.00 94.06 111 VAL A C 1
ATOM 832 O O . VAL A 1 111 ? -12.074 -4.037 -3.307 1.00 94.06 111 VAL A O 1
ATOM 835 N N . VAL A 1 112 ? -13.791 -3.507 -1.959 1.00 95.69 112 VAL A N 1
ATOM 836 C CA . VAL A 1 112 ? -14.676 -3.049 -3.037 1.00 95.69 112 VAL A CA 1
ATOM 837 C C . VAL A 1 112 ? -14.068 -1.858 -3.770 1.00 95.69 112 VAL A C 1
ATOM 839 O O . VAL A 1 112 ? -14.056 -1.861 -4.998 1.00 95.69 112 VAL A O 1
ATOM 842 N N . LEU A 1 113 ? -13.528 -0.866 -3.058 1.00 93.06 113 LEU A N 1
ATOM 843 C CA . LEU A 1 113 ? -12.895 0.301 -3.680 1.00 93.06 113 LEU A CA 1
ATOM 844 C C . LEU A 1 113 ? -11.656 -0.083 -4.498 1.00 93.06 113 LEU A C 1
ATOM 846 O O . LEU A 1 113 ? -11.548 0.305 -5.657 1.00 93.06 113 LEU A O 1
ATOM 850 N N . VAL A 1 114 ? -10.763 -0.897 -3.927 1.00 93.44 114 VAL A N 1
ATOM 851 C CA . VAL A 1 114 ? -9.552 -1.375 -4.614 1.00 93.44 114 VAL A CA 1
ATOM 852 C C . VAL A 1 114 ? -9.912 -2.188 -5.858 1.00 93.44 114 VAL A C 1
ATOM 854 O O . VAL A 1 114 ? -9.381 -1.923 -6.935 1.00 93.44 114 VAL A O 1
ATOM 857 N N . ALA A 1 115 ? -10.823 -3.157 -5.724 1.00 93.69 115 ALA A N 1
ATOM 858 C CA . ALA A 1 115 ? -11.225 -4.023 -6.824 1.00 93.69 115 ALA A CA 1
ATOM 859 C C . ALA A 1 115 ? -11.933 -3.230 -7.925 1.00 93.69 115 ALA A C 1
ATOM 861 O O . ALA A 1 115 ? -11.547 -3.325 -9.083 1.00 93.69 115 ALA A O 1
ATOM 862 N N . SER A 1 116 ? -12.922 -2.403 -7.572 1.00 93.56 116 SER A N 1
ATOM 863 C CA . SER A 1 116 ? -13.671 -1.614 -8.555 1.00 93.56 116 SER A CA 1
ATOM 864 C C . SER A 1 116 ? -12.773 -0.633 -9.299 1.00 93.56 116 SER A C 1
ATOM 866 O O . SER A 1 116 ? -12.775 -0.638 -10.525 1.00 93.56 116 SER A O 1
ATOM 868 N N . PHE A 1 117 ? -11.957 0.154 -8.595 1.00 91.00 117 PHE A N 1
ATOM 869 C CA . PHE A 1 117 ? -11.076 1.123 -9.240 1.00 91.00 117 PHE A CA 1
ATOM 870 C C . PHE A 1 117 ? -10.010 0.440 -10.099 1.00 91.00 117 PHE A C 1
ATOM 872 O O . PHE A 1 117 ? -9.825 0.806 -11.257 1.00 91.00 117 PHE A O 1
ATOM 879 N N . GLY A 1 118 ? -9.356 -0.598 -9.572 1.00 88.31 118 GLY A N 1
ATOM 880 C CA . GLY A 1 118 ? -8.354 -1.356 -10.316 1.00 88.31 118 GLY A CA 1
ATOM 881 C C . GLY A 1 118 ? -8.924 -2.030 -11.567 1.00 88.31 118 GLY A C 1
ATOM 882 O O . GLY A 1 118 ? -8.322 -1.953 -12.636 1.00 88.31 118 GLY A O 1
ATOM 883 N N . THR A 1 119 ? -10.115 -2.633 -11.468 1.00 88.19 119 THR A N 1
ATOM 884 C CA . THR A 1 119 ? -10.815 -3.211 -12.624 1.00 88.19 119 THR A CA 1
ATOM 885 C C . THR A 1 119 ? -11.248 -2.138 -13.618 1.00 88.19 119 THR A C 1
ATOM 887 O O . THR A 1 119 ? -11.093 -2.356 -14.812 1.00 88.19 119 THR A O 1
ATOM 890 N N . ILE A 1 120 ? -11.740 -0.977 -13.170 1.00 88.88 120 ILE A N 1
ATOM 891 C CA . ILE A 1 120 ? -12.108 0.127 -14.070 1.00 88.88 120 ILE A CA 1
ATOM 892 C C . ILE A 1 120 ? -10.896 0.582 -14.876 1.00 88.88 120 ILE A C 1
ATOM 894 O O . ILE A 1 120 ? -11.013 0.699 -16.090 1.00 88.88 120 ILE A O 1
ATOM 898 N N . LEU A 1 121 ? -9.741 0.801 -14.243 1.00 86.06 121 LEU A N 1
ATOM 899 C CA . LEU A 1 121 ? -8.528 1.207 -14.957 1.00 86.06 121 LEU A CA 1
ATOM 900 C C . LEU A 1 121 ? -8.088 0.144 -15.969 1.00 86.06 121 LEU A C 1
ATOM 902 O O . LEU A 1 121 ? -7.833 0.462 -17.125 1.00 86.06 121 LEU A O 1
ATOM 906 N N . TRP A 1 122 ? -8.083 -1.125 -15.562 1.00 82.19 122 TRP A N 1
ATOM 907 C CA . TRP A 1 122 ? -7.708 -2.227 -16.445 1.00 82.19 122 TRP A CA 1
ATOM 908 C C . TRP A 1 122 ? -8.662 -2.390 -17.642 1.00 82.19 122 TRP A C 1
ATOM 910 O O . TRP A 1 122 ? -8.218 -2.524 -18.778 1.00 82.19 122 TRP A O 1
ATOM 920 N N . VAL A 1 123 ? -9.978 -2.329 -17.410 1.00 84.50 123 VAL A N 1
ATOM 921 C CA . VAL A 1 123 ? -10.994 -2.410 -18.474 1.00 84.50 123 VAL A CA 1
ATOM 922 C C . VAL A 1 123 ? -10.968 -1.170 -19.365 1.00 84.50 123 VAL A C 1
ATOM 924 O O . VAL A 1 123 ? -11.191 -1.288 -20.567 1.00 84.50 123 VAL A O 1
ATOM 927 N N . SER A 1 124 ? -10.704 0.011 -18.800 1.00 82.50 124 SER A N 1
ATOM 928 C CA . SER A 1 124 ? -10.618 1.252 -19.577 1.00 82.50 124 SER A CA 1
ATOM 929 C C . SER A 1 124 ? -9.501 1.164 -20.606 1.00 82.50 124 SER A C 1
ATOM 931 O O . SER A 1 124 ? -9.730 1.505 -21.759 1.00 82.50 124 SER A O 1
ATOM 933 N N . ASP A 1 125 ? -8.340 0.640 -20.218 1.00 79.88 125 ASP A N 1
ATOM 934 C CA . ASP A 1 125 ? -7.229 0.401 -21.139 1.00 79.88 125 ASP A CA 1
ATOM 935 C C . ASP A 1 125 ? -7.591 -0.620 -22.228 1.00 79.88 125 ASP A C 1
ATOM 937 O O . ASP A 1 125 ? -7.417 -0.358 -23.416 1.00 79.88 125 ASP A O 1
ATOM 941 N N . TYR A 1 126 ? -8.215 -1.738 -21.832 1.00 74.31 126 TYR A N 1
ATOM 942 C CA . TYR A 1 126 ? -8.658 -2.780 -22.763 1.00 74.31 126 TYR A CA 1
ATOM 943 C C . TYR A 1 126 ? -9.665 -2.278 -23.811 1.00 74.31 126 TYR A C 1
ATOM 945 O O . TYR A 1 126 ? -9.629 -2.711 -24.961 1.00 74.31 126 TYR A O 1
ATOM 953 N N . LEU A 1 127 ? -10.601 -1.406 -23.420 1.00 79.06 127 LEU A N 1
ATOM 954 C CA . LEU A 1 127 ? -11.670 -0.934 -24.304 1.00 79.06 127 LEU A CA 1
ATOM 955 C C . LEU A 1 127 ? -11.268 0.259 -25.166 1.00 79.06 127 LEU A C 1
ATOM 957 O O . LEU A 1 127 ? -11.789 0.389 -26.273 1.00 79.06 127 LEU A O 1
ATOM 961 N N . HIS A 1 128 ? -10.422 1.151 -24.651 1.00 70.56 128 HIS A N 1
ATOM 962 C CA . HIS A 1 128 ? -10.113 2.398 -25.341 1.00 70.56 128 HIS A CA 1
ATOM 963 C C . HIS A 1 128 ? -8.871 2.345 -26.226 1.00 70.56 128 HIS A C 1
ATOM 965 O O . HIS A 1 128 ? -8.651 3.336 -26.917 1.00 70.56 128 HIS A O 1
ATOM 971 N N . ASP A 1 129 ? -8.137 1.220 -26.235 1.00 63.88 129 ASP A N 1
ATOM 972 C CA . ASP A 1 129 ? -6.861 1.030 -26.941 1.00 63.88 129 ASP A CA 1
ATOM 973 C C . ASP A 1 129 ? -6.082 2.343 -26.981 1.00 63.88 129 ASP A C 1
ATOM 975 O O . ASP A 1 129 ? -5.957 2.999 -28.018 1.00 63.88 129 ASP A O 1
ATOM 979 N N . PHE A 1 130 ? -5.621 2.777 -25.803 1.00 59.72 130 PHE A N 1
ATOM 980 C CA . PHE A 1 130 ? -4.845 4.010 -25.688 1.00 59.72 130 PHE A CA 1
ATOM 981 C C . PHE A 1 130 ? -3.517 3.938 -26.491 1.00 59.72 130 PHE A C 1
ATOM 983 O O . PHE A 1 130 ? -2.796 4.924 -26.592 1.00 59.72 13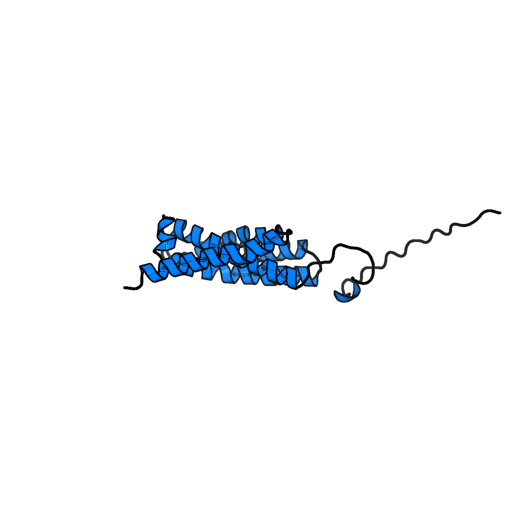0 PHE A O 1
ATOM 990 N N . GLY A 1 131 ? -3.239 2.824 -27.181 1.00 52.25 131 GLY A N 1
ATOM 991 C CA . GLY A 1 131 ? -2.120 2.610 -28.087 1.00 52.25 131 GLY A CA 1
ATOM 992 C C . GLY A 1 131 ? -1.021 1.774 -27.436 1.00 52.25 131 GLY A C 1
ATOM 993 O O . GLY A 1 131 ? -0.911 1.697 -26.214 1.00 52.25 131 GLY A O 1
ATOM 994 N N . GLU A 1 132 ? -0.152 1.172 -28.256 1.00 54.72 132 GLU A N 1
ATOM 995 C CA . GLU A 1 132 ? 0.933 0.271 -27.812 1.00 54.72 132 GLU A CA 1
ATOM 996 C C . GLU A 1 132 ? 1.930 0.913 -26.819 1.00 54.72 132 GLU A C 1
ATOM 998 O O . GLU A 1 132 ? 2.692 0.200 -26.169 1.00 54.72 132 GLU A O 1
ATOM 1003 N N . GLY A 1 133 ? 1.920 2.244 -26.675 1.00 51.22 133 GLY A N 1
ATOM 1004 C CA . GLY A 1 133 ? 2.751 2.996 -25.728 1.00 51.22 133 GLY A CA 1
ATOM 1005 C C . GLY A 1 133 ? 2.055 3.452 -24.439 1.00 51.22 133 GLY A C 1
ATOM 1006 O O . GLY A 1 133 ? 2.734 3.995 -23.573 1.00 51.22 133 GLY A O 1
ATOM 1007 N N . ASP A 1 134 ? 0.741 3.248 -24.293 1.00 54.56 134 ASP A N 1
ATOM 1008 C CA . ASP A 1 134 ? -0.085 3.974 -23.310 1.00 54.56 134 ASP A CA 1
ATOM 1009 C C . ASP A 1 134 ? -0.757 3.059 -22.265 1.00 54.56 134 ASP A C 1
ATOM 1011 O O . ASP A 1 134 ? -1.602 3.493 -21.481 1.00 54.56 134 ASP A O 1
ATOM 1015 N N . GLN A 1 135 ? -0.269 1.813 -22.151 1.00 65.94 135 GLN A N 1
ATOM 1016 C CA . GLN A 1 135 ? -0.642 0.814 -21.127 1.00 65.94 135 GLN A CA 1
ATOM 1017 C C . GLN A 1 135 ? -0.428 1.287 -19.673 1.00 65.94 135 GLN A C 1
ATOM 1019 O O . GLN A 1 135 ? -0.637 0.537 -18.718 1.00 65.94 135 GLN A O 1
ATOM 1024 N N . ILE A 1 136 ? -0.003 2.536 -19.470 1.00 70.00 136 ILE A N 1
ATOM 1025 C CA . ILE A 1 136 ? 0.171 3.212 -18.185 1.00 70.00 136 ILE A CA 1
ATOM 1026 C C . ILE A 1 136 ? -1.093 3.072 -17.329 1.00 70.00 136 ILE A C 1
ATOM 1028 O O . ILE A 1 136 ? -0.992 2.833 -16.125 1.00 70.00 136 ILE A O 1
ATOM 1032 N N . ILE A 1 137 ? -2.282 3.161 -17.937 1.00 77.44 137 ILE A N 1
ATOM 1033 C CA . ILE A 1 137 ? -3.560 3.047 -17.223 1.00 77.44 137 ILE A CA 1
ATOM 1034 C C . ILE A 1 137 ? -3.791 1.606 -16.745 1.00 77.44 137 ILE A C 1
ATOM 1036 O O . ILE A 1 137 ? -4.121 1.400 -15.573 1.00 77.44 137 ILE A O 1
ATOM 1040 N N . ALA A 1 138 ? -3.555 0.599 -17.593 1.00 78.00 138 ALA A N 1
ATOM 1041 C CA . ALA A 1 138 ? -3.623 -0.803 -17.178 1.00 78.00 138 ALA A CA 1
ATOM 1042 C C . ALA A 1 138 ? -2.586 -1.138 -16.101 1.00 78.00 138 ALA A C 1
ATOM 1044 O O . ALA A 1 138 ? -2.922 -1.799 -15.117 1.00 78.00 138 ALA A O 1
ATOM 1045 N N . TYR A 1 139 ? -1.347 -0.663 -16.240 1.00 78.31 139 TYR A N 1
ATOM 1046 C CA . TYR A 1 139 ? -0.295 -0.873 -15.248 1.00 78.31 139 TYR A CA 1
ATOM 1047 C C . TYR A 1 139 ? -0.605 -0.189 -13.918 1.00 78.31 139 TYR A C 1
ATOM 1049 O O . TYR A 1 139 ? -0.361 -0.779 -12.866 1.00 78.31 139 TYR A O 1
ATOM 1057 N N . LEU A 1 140 ? -1.206 1.003 -13.941 1.00 82.25 140 LEU A N 1
ATOM 1058 C CA . LEU A 1 140 ? -1.734 1.648 -12.743 1.00 82.25 140 LEU A CA 1
ATOM 1059 C C . LEU A 1 140 ? -2.850 0.802 -12.120 1.00 82.25 140 LEU A C 1
ATOM 1061 O O . LEU A 1 140 ? -2.845 0.593 -10.910 1.00 82.25 140 LEU A O 1
ATOM 1065 N N . GLY A 1 141 ? -3.763 0.254 -12.928 1.00 84.31 141 GLY A N 1
ATOM 1066 C CA . GLY A 1 141 ? -4.808 -0.667 -12.474 1.00 84.31 141 GLY A CA 1
ATOM 1067 C C . GLY A 1 141 ? -4.243 -1.919 -11.797 1.00 84.31 141 GLY A C 1
ATOM 1068 O O . GLY A 1 141 ? -4.623 -2.242 -10.670 1.00 84.31 141 GLY A O 1
ATOM 1069 N N . ILE A 1 142 ? -3.272 -2.583 -12.429 1.00 85.25 142 ILE A N 1
ATOM 1070 C CA . ILE A 1 142 ? -2.547 -3.734 -11.867 1.00 85.25 142 ILE A CA 1
ATOM 1071 C C . ILE A 1 142 ? -1.794 -3.331 -10.593 1.00 85.25 142 ILE A C 1
ATOM 1073 O O . ILE A 1 142 ? -1.785 -4.081 -9.614 1.00 85.25 142 ILE A O 1
ATOM 1077 N N . GLY A 1 143 ? -1.198 -2.139 -10.567 1.00 85.50 143 GLY A N 1
ATOM 1078 C CA . GLY A 1 143 ? -0.534 -1.569 -9.398 1.00 85.50 143 GLY A CA 1
ATOM 1079 C C . GLY A 1 143 ? -1.499 -1.359 -8.230 1.00 85.50 143 GLY A C 1
ATOM 1080 O O . GLY A 1 143 ? -1.223 -1.778 -7.111 1.00 85.50 143 GLY A O 1
ATOM 1081 N N . VAL A 1 144 ? -2.681 -0.797 -8.474 1.00 88.38 144 VAL A N 1
ATOM 1082 C CA . VAL A 1 144 ? -3.700 -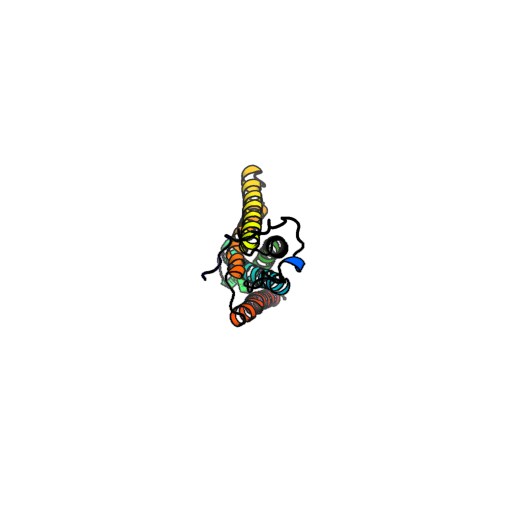0.630 -7.431 1.00 88.38 144 VAL A CA 1
ATOM 1083 C C . VAL A 1 144 ? -4.197 -1.983 -6.924 1.00 88.38 144 VAL A C 1
ATOM 1085 O O . VAL A 1 144 ? -4.319 -2.166 -5.713 1.00 88.38 144 VAL A O 1
ATOM 1088 N N . LEU A 1 145 ? -4.447 -2.950 -7.813 1.00 90.69 145 LEU A N 1
ATOM 1089 C CA . LEU A 1 145 ? -4.908 -4.284 -7.418 1.00 90.69 145 LEU A CA 1
ATOM 1090 C C . LEU A 1 145 ? -3.856 -5.031 -6.598 1.00 90.69 145 LEU A C 1
ATOM 1092 O O . LEU A 1 145 ? -4.174 -5.580 -5.543 1.00 90.69 145 LEU A O 1
ATOM 1096 N N . SER A 1 146 ? -2.606 -5.046 -7.058 1.00 89.56 146 SER A N 1
ATOM 1097 C CA . SER A 1 146 ? -1.508 -5.717 -6.361 1.00 89.56 146 SER A CA 1
ATOM 1098 C C . SER A 1 146 ? -1.181 -5.010 -5.047 1.00 89.56 146 SER A C 1
ATOM 1100 O O . SER A 1 146 ? -1.284 -5.632 -3.990 1.00 89.56 146 SER A O 1
ATOM 1102 N N . GLY A 1 147 ? -0.896 -3.706 -5.080 1.00 89.06 147 GLY A N 1
ATOM 1103 C CA . GLY A 1 147 ? -0.620 -2.895 -3.895 1.00 89.06 147 GLY A CA 1
ATOM 1104 C C . GLY A 1 147 ? -1.743 -2.984 -2.867 1.00 89.06 147 GLY A C 1
ATOM 1105 O O . GLY A 1 147 ? -1.489 -3.295 -1.707 1.00 89.06 147 GLY A O 1
ATOM 1106 N N . GLY A 1 148 ? -2.996 -2.838 -3.301 1.00 89.69 148 GLY A N 1
ATOM 1107 C CA . GLY A 1 148 ? -4.160 -2.991 -2.437 1.00 89.69 148 GLY A CA 1
ATOM 1108 C C . GLY A 1 148 ? -4.266 -4.387 -1.824 1.00 89.69 148 GLY A C 1
ATOM 1109 O O . GLY A 1 148 ? -4.451 -4.492 -0.615 1.00 89.69 148 GLY A O 1
ATOM 1110 N N . SER A 1 149 ? -4.070 -5.453 -2.608 1.00 92.00 149 SER A N 1
ATOM 1111 C CA . SER A 1 149 ? -4.107 -6.838 -2.110 1.00 92.00 149 SER A CA 1
ATOM 1112 C C . SER A 1 149 ? -3.054 -7.100 -1.033 1.00 92.00 149 SER A C 1
ATOM 1114 O O . SER A 1 149 ? -3.366 -7.687 0.003 1.00 92.00 149 SER A O 1
ATOM 1116 N N . PHE A 1 150 ? -1.820 -6.627 -1.232 1.00 91.94 150 PHE A N 1
ATOM 1117 C CA . PHE A 1 150 ? -0.766 -6.742 -0.221 1.00 91.94 150 PHE A CA 1
ATOM 1118 C C . PHE A 1 150 ? -1.042 -5.849 0.993 1.00 91.94 150 PHE A C 1
ATOM 1120 O O . PHE A 1 150 ? -0.867 -6.292 2.130 1.00 91.94 150 PHE A O 1
ATOM 1127 N N . GLY A 1 151 ? -1.558 -4.637 0.785 1.00 89.00 151 GLY A N 1
ATOM 1128 C CA . GLY A 1 151 ? -1.974 -3.728 1.851 1.00 89.00 151 GLY A CA 1
ATOM 1129 C C . GLY A 1 151 ? -3.055 -4.313 2.767 1.00 89.00 151 GLY A C 1
ATOM 1130 O O . GLY A 1 151 ? -3.076 -3.993 3.956 1.00 89.00 151 GLY A O 1
ATOM 1131 N N . LEU A 1 152 ? -3.913 -5.223 2.275 1.00 91.81 152 LEU A N 1
ATOM 1132 C CA . LEU A 1 152 ? -4.980 -5.839 3.083 1.00 91.81 152 LEU A CA 1
ATOM 1133 C C . LEU A 1 152 ? -4.430 -6.647 4.261 1.00 91.81 152 LEU A C 1
ATOM 1135 O O . LEU A 1 152 ? -5.121 -6.810 5.267 1.00 91.81 152 LEU A O 1
ATOM 1139 N N . THR A 1 153 ? -3.173 -7.093 4.185 1.00 90.50 153 THR A N 1
ATOM 1140 C CA . THR A 1 153 ? -2.493 -7.753 5.307 1.00 90.50 153 THR A CA 1
ATOM 1141 C C . THR A 1 153 ? -2.451 -6.881 6.565 1.00 90.50 153 THR A C 1
ATOM 1143 O O . THR A 1 153 ? -2.459 -7.424 7.668 1.00 90.50 153 THR A O 1
ATOM 1146 N N . ALA A 1 154 ? -2.515 -5.549 6.434 1.00 88.56 154 ALA A N 1
ATOM 1147 C CA . ALA A 1 154 ? -2.576 -4.616 7.558 1.00 88.56 154 ALA A CA 1
ATOM 1148 C C . ALA A 1 154 ? -3.772 -4.867 8.495 1.00 88.56 154 ALA A C 1
ATOM 1150 O O . ALA A 1 154 ? -3.653 -4.663 9.706 1.00 88.56 154 ALA A O 1
ATOM 1151 N N . PHE A 1 155 ? -4.899 -5.356 7.963 1.00 86.88 155 PHE A N 1
ATOM 1152 C CA . PHE A 1 155 ? -6.080 -5.703 8.760 1.00 86.88 155 PHE A CA 1
ATOM 1153 C C . PHE A 1 155 ? -5.876 -6.951 9.628 1.00 86.88 155 PHE A C 1
ATOM 1155 O O . PHE A 1 155 ? -6.540 -7.089 10.651 1.00 86.88 155 PHE A O 1
ATOM 1162 N N . SER A 1 156 ? -4.942 -7.830 9.258 1.00 86.94 156 SER A N 1
ATOM 1163 C CA . SER A 1 156 ? -4.634 -9.064 9.993 1.00 86.94 156 SER A CA 1
ATOM 1164 C C . SER A 1 156 ? -3.605 -8.854 11.112 1.00 86.94 156 SER A C 1
ATOM 1166 O O . SER A 1 156 ? -3.387 -9.738 11.943 1.00 86.94 156 SER A O 1
ATOM 1168 N N . ILE A 1 157 ? -2.941 -7.693 11.156 1.00 84.44 157 ILE A N 1
ATOM 1169 C CA . ILE A 1 157 ? -1.894 -7.403 12.142 1.00 84.44 157 ILE A CA 1
ATOM 1170 C C . ILE A 1 157 ? -2.535 -6.821 13.407 1.00 84.44 157 ILE A C 1
ATOM 1172 O O . ILE A 1 157 ? -2.742 -5.610 13.540 1.00 84.44 157 ILE A O 1
ATOM 1176 N N . HIS A 1 158 ? -2.818 -7.699 14.369 1.00 80.44 158 HIS A N 1
ATOM 1177 C CA . HIS A 1 158 ? -3.396 -7.322 15.665 1.00 80.44 158 HIS A CA 1
ATOM 1178 C C . HIS A 1 158 ? -2.352 -7.113 16.772 1.00 80.44 158 HIS A C 1
ATOM 1180 O O . HIS A 1 158 ? -2.585 -6.342 17.697 1.00 80.44 158 HIS A O 1
ATOM 1186 N N . ASN A 1 159 ? -1.192 -7.770 16.685 1.00 85.62 159 ASN A N 1
ATOM 1187 C CA . ASN A 1 159 ? -0.152 -7.689 17.712 1.00 85.62 159 ASN A CA 1
ATOM 1188 C C . ASN A 1 159 ? 0.526 -6.306 17.711 1.00 85.62 159 ASN A C 1
ATOM 1190 O O . ASN A 1 159 ? 1.061 -5.887 16.687 1.00 85.62 159 ASN A O 1
ATOM 1194 N N . THR A 1 160 ? 0.562 -5.630 18.861 1.00 83.44 160 THR A N 1
ATOM 1195 C CA . THR A 1 160 ? 1.149 -4.286 19.022 1.00 83.44 160 THR A CA 1
ATOM 1196 C C . THR A 1 160 ? 2.605 -4.198 18.559 1.00 83.44 160 THR A C 1
ATOM 1198 O O . THR A 1 160 ? 2.967 -3.255 17.859 1.00 83.44 160 THR A O 1
ATOM 1201 N N . GLY A 1 161 ? 3.435 -5.188 18.901 1.00 85.25 161 GLY A N 1
ATOM 1202 C CA . GLY A 1 161 ? 4.835 -5.237 18.478 1.00 85.25 161 GLY A CA 1
ATOM 1203 C C . GLY A 1 161 ? 4.966 -5.416 16.968 1.00 85.25 161 GLY A C 1
ATOM 1204 O O . GLY A 1 161 ? 5.724 -4.695 16.324 1.00 85.25 161 GLY A O 1
ATOM 1205 N N . ALA A 1 162 ? 4.159 -6.304 16.380 1.00 87.12 162 ALA A N 1
ATOM 1206 C CA . ALA A 1 162 ? 4.122 -6.472 14.930 1.00 87.12 162 ALA A CA 1
ATOM 1207 C C . ALA A 1 162 ? 3.665 -5.182 14.229 1.00 87.12 162 ALA A C 1
ATOM 1209 O O . ALA A 1 162 ? 4.308 -4.751 13.278 1.00 87.12 162 ALA A O 1
ATOM 1210 N N . ARG A 1 163 ? 2.617 -4.509 14.727 1.00 88.69 163 ARG A N 1
ATOM 1211 C CA . ARG A 1 163 ? 2.156 -3.221 14.179 1.00 88.69 163 ARG A CA 1
ATOM 1212 C C . ARG A 1 163 ? 3.255 -2.164 14.213 1.00 88.69 163 ARG A C 1
ATOM 1214 O O . ARG A 1 163 ? 3.419 -1.455 13.227 1.00 88.69 163 ARG A O 1
ATOM 1221 N N . ALA A 1 164 ? 4.031 -2.087 15.295 1.00 88.44 164 ALA A N 1
ATOM 1222 C CA . ALA A 1 164 ? 5.166 -1.171 15.380 1.00 88.44 164 ALA A CA 1
ATOM 1223 C C . ALA A 1 164 ? 6.224 -1.485 14.309 1.00 88.44 164 ALA A C 1
ATOM 1225 O O . ALA A 1 164 ? 6.605 -0.596 13.550 1.00 88.44 164 ALA A O 1
ATOM 1226 N N . VAL A 1 165 ? 6.627 -2.751 14.167 1.00 91.44 165 VAL A N 1
ATOM 1227 C CA . VAL A 1 165 ? 7.588 -3.167 13.131 1.00 91.44 165 VAL A CA 1
ATOM 1228 C C . VAL A 1 165 ? 7.067 -2.843 11.730 1.00 91.44 165 VAL A C 1
ATOM 1230 O O . VAL A 1 165 ? 7.755 -2.179 10.958 1.00 91.44 165 VAL A O 1
ATOM 1233 N N . PHE A 1 166 ? 5.832 -3.233 11.413 1.00 92.31 166 PHE A N 1
ATOM 1234 C CA . PHE A 1 166 ? 5.225 -3.001 10.101 1.00 92.31 166 PHE A CA 1
ATOM 1235 C C . PHE A 1 166 ? 4.894 -1.526 9.825 1.00 92.31 166 PHE A C 1
ATOM 1237 O O . PHE A 1 166 ? 4.747 -1.147 8.669 1.00 92.31 166 PHE A O 1
ATOM 1244 N N . SER A 1 167 ? 4.824 -0.673 10.849 1.00 92.06 167 SER A N 1
ATOM 1245 C CA . SER A 1 167 ? 4.669 0.778 10.677 1.00 92.06 167 SER A CA 1
ATOM 1246 C C . SER A 1 167 ? 5.964 1.494 10.286 1.00 92.06 167 SER A C 1
ATOM 1248 O O . SER A 1 167 ? 5.908 2.634 9.831 1.00 92.06 167 SER A O 1
ATOM 1250 N N . ILE A 1 168 ? 7.121 0.845 10.451 1.00 93.12 168 ILE A N 1
ATOM 1251 C CA . ILE A 1 168 ? 8.442 1.454 10.242 1.00 93.12 168 ILE A CA 1
ATOM 1252 C C . ILE A 1 168 ? 9.205 0.735 9.128 1.00 93.12 168 ILE A C 1
ATOM 1254 O O . ILE A 1 168 ? 9.652 1.371 8.176 1.00 93.12 168 ILE A O 1
ATOM 1258 N N . ALA A 1 169 ? 9.340 -0.589 9.229 1.00 94.06 169 ALA A N 1
ATOM 1259 C CA . ALA A 1 169 ? 10.191 -1.394 8.359 1.00 94.06 169 ALA A CA 1
ATOM 1260 C C . ALA A 1 169 ? 9.924 -1.193 6.855 1.00 94.06 169 ALA A C 1
ATOM 1262 O O . ALA A 1 169 ? 10.880 -0.890 6.143 1.00 94.06 169 ALA A O 1
ATOM 1263 N N . PRO A 1 170 ? 8.680 -1.292 6.343 1.00 93.31 170 PRO A N 1
ATOM 1264 C CA . PRO A 1 170 ? 8.467 -1.187 4.903 1.00 93.31 170 PRO A CA 1
ATOM 1265 C C . PRO A 1 170 ? 8.761 0.218 4.357 1.00 93.31 170 PRO A C 1
ATOM 1267 O O . PRO A 1 170 ? 9.329 0.345 3.275 1.00 93.31 170 PRO A O 1
ATOM 1270 N N . HIS A 1 171 ? 8.466 1.262 5.138 1.00 93.31 171 HIS A N 1
ATOM 1271 C CA . HIS A 1 171 ? 8.774 2.651 4.785 1.00 93.31 171 HIS A CA 1
ATOM 1272 C C . HIS A 1 171 ? 10.280 2.912 4.754 1.00 93.31 171 HIS A C 1
ATOM 1274 O O . HIS A 1 171 ? 10.778 3.524 3.812 1.00 93.31 171 HIS A O 1
ATOM 1280 N N . LEU A 1 172 ? 11.021 2.414 5.751 1.00 92.75 172 LEU A N 1
ATOM 1281 C CA . LEU A 1 172 ? 12.480 2.535 5.777 1.00 92.75 172 LEU A CA 1
ATOM 1282 C C . LEU A 1 172 ? 13.132 1.778 4.622 1.00 92.75 172 LEU A C 1
ATOM 1284 O O . LEU A 1 172 ? 14.017 2.323 3.971 1.00 92.75 172 LEU A O 1
ATOM 1288 N N . CYS A 1 173 ? 12.691 0.549 4.342 1.00 92.19 173 CYS A N 1
ATOM 1289 C CA . CYS A 1 173 ? 13.206 -0.224 3.214 1.00 92.19 173 CYS A CA 1
ATOM 1290 C C . CYS A 1 173 ? 12.990 0.510 1.886 1.00 92.19 173 CYS A C 1
ATOM 1292 O O . CYS A 1 173 ? 13.928 0.617 1.098 1.00 92.19 173 CYS A O 1
ATOM 1294 N N . PHE A 1 174 ? 11.792 1.059 1.670 1.00 89.31 174 PHE A N 1
ATOM 1295 C CA . PHE A 1 174 ? 11.491 1.856 0.483 1.00 89.31 174 PHE A CA 1
ATOM 1296 C C . PHE A 1 174 ? 12.373 3.109 0.402 1.00 89.31 174 PHE A C 1
ATOM 1298 O O . PHE A 1 174 ? 12.998 3.356 -0.624 1.00 89.31 174 PHE A O 1
ATOM 1305 N N . GLY A 1 175 ? 12.479 3.873 1.494 1.00 89.50 175 GLY A N 1
ATOM 1306 C CA . GLY A 1 175 ? 13.265 5.108 1.533 1.00 89.50 175 GLY A CA 1
ATOM 1307 C C . GLY A 1 175 ? 14.764 4.888 1.314 1.00 89.50 175 GLY A C 1
ATOM 1308 O O . GLY A 1 175 ? 15.385 5.638 0.566 1.00 89.50 175 GLY A O 1
ATOM 1309 N N . ILE A 1 176 ? 15.344 3.843 1.916 1.00 90.44 176 ILE A N 1
ATOM 1310 C CA . ILE A 1 176 ? 16.754 3.473 1.712 1.00 90.44 176 ILE A CA 1
ATOM 1311 C C . ILE A 1 176 ? 16.991 3.053 0.260 1.00 90.44 176 ILE A C 1
ATOM 1313 O O . ILE A 1 176 ? 17.972 3.483 -0.344 1.00 90.44 176 ILE A O 1
ATOM 1317 N N . GLY A 1 177 ? 16.094 2.239 -0.305 1.00 87.44 177 GLY A N 1
ATOM 1318 C CA . GLY A 1 177 ? 16.177 1.820 -1.702 1.00 87.44 177 GLY A CA 1
ATOM 1319 C C . GLY A 1 177 ? 16.118 3.007 -2.665 1.00 87.44 177 GLY A C 1
ATOM 1320 O O . GLY A 1 177 ? 16.978 3.136 -3.534 1.00 87.44 177 GLY A O 1
ATOM 1321 N N . TYR A 1 178 ? 15.167 3.920 -2.452 1.00 88.12 178 TYR A N 1
ATOM 1322 C CA . TYR A 1 178 ? 15.026 5.131 -3.257 1.00 88.12 178 TYR A CA 1
ATOM 1323 C C . TYR A 1 178 ? 16.262 6.032 -3.157 1.00 88.12 178 TYR A C 1
ATOM 1325 O O . TYR A 1 178 ? 16.794 6.473 -4.172 1.00 88.12 178 TYR A O 1
ATOM 1333 N N . ALA A 1 179 ? 16.775 6.262 -1.944 1.00 88.00 179 ALA A N 1
ATOM 1334 C CA . ALA A 1 179 ? 17.981 7.061 -1.741 1.00 88.00 179 ALA A CA 1
ATOM 1335 C C . ALA A 1 179 ? 19.208 6.452 -2.440 1.00 88.00 179 ALA A C 1
ATOM 1337 O O . ALA A 1 179 ? 20.004 7.184 -3.028 1.00 88.00 179 ALA A O 1
ATOM 1338 N N . ALA A 1 180 ? 19.348 5.121 -2.410 1.00 86.50 180 ALA A N 1
ATOM 1339 C CA . ALA A 1 180 ? 20.403 4.422 -3.136 1.00 86.50 180 ALA A CA 1
ATOM 1340 C C . ALA A 1 180 ? 20.264 4.612 -4.655 1.00 86.50 180 ALA A C 1
ATOM 1342 O O . ALA A 1 180 ? 21.242 4.987 -5.299 1.00 86.50 180 ALA A O 1
ATOM 1343 N N . ALA A 1 181 ? 19.056 4.440 -5.203 1.00 84.38 181 ALA A N 1
ATOM 1344 C CA . ALA A 1 181 ? 18.790 4.642 -6.627 1.00 84.38 181 ALA A CA 1
ATOM 1345 C C . ALA A 1 181 ? 19.147 6.070 -7.073 1.00 84.38 181 ALA A C 1
ATOM 1347 O O . ALA A 1 181 ? 19.938 6.240 -7.999 1.00 84.38 181 ALA A O 1
ATOM 1348 N N . VAL A 1 182 ? 18.682 7.090 -6.344 1.00 84.50 182 VAL A N 1
ATOM 1349 C CA . VAL A 1 182 ? 18.983 8.502 -6.642 1.00 84.50 182 VAL A CA 1
ATOM 1350 C C . VAL A 1 182 ? 20.487 8.789 -6.586 1.00 84.50 182 VAL A C 1
ATOM 1352 O O . VAL A 1 182 ? 21.025 9.434 -7.483 1.00 84.50 182 VAL A O 1
ATOM 1355 N N . HIS A 1 183 ? 21.196 8.285 -5.572 1.00 84.50 183 HIS A N 1
ATOM 1356 C CA . HIS A 1 183 ? 22.640 8.510 -5.440 1.00 84.50 183 HIS A CA 1
ATOM 1357 C C . HIS A 1 183 ? 23.450 7.826 -6.552 1.00 84.50 183 HIS A C 1
ATOM 1359 O O . HIS A 1 183 ? 24.505 8.312 -6.946 1.00 84.50 183 HIS A O 1
ATOM 1365 N N . THR A 1 184 ? 22.995 6.687 -7.075 1.00 78.88 184 THR A N 1
ATOM 1366 C CA . THR A 1 184 ? 23.676 6.039 -8.211 1.00 78.88 184 THR A CA 1
ATOM 1367 C C . THR A 1 184 ? 23.489 6.780 -9.537 1.00 78.88 184 THR A C 1
ATOM 1369 O O . THR A 1 184 ? 24.239 6.526 -10.476 1.00 78.88 184 THR A O 1
ATOM 1372 N N . MET A 1 185 ? 22.524 7.701 -9.606 1.00 66.88 185 MET A N 1
ATOM 1373 C CA . MET A 1 185 ? 22.219 8.510 -10.789 1.00 66.88 185 MET A CA 1
ATOM 1374 C C . MET A 1 185 ? 22.780 9.932 -10.728 1.00 66.88 185 MET A C 1
ATOM 1376 O O . MET A 1 185 ? 22.866 10.590 -11.765 1.00 66.88 185 MET A O 1
ATOM 1380 N N . SER A 1 186 ? 23.146 10.428 -9.542 1.00 59.91 186 SER A N 1
ATOM 1381 C CA . SER A 1 186 ? 23.805 11.728 -9.414 1.00 59.91 186 SER A CA 1
ATOM 1382 C C . SER A 1 186 ? 25.237 11.644 -9.974 1.00 59.91 186 SER A C 1
ATOM 1384 O O . SER A 1 186 ? 25.997 10.808 -9.479 1.00 59.91 186 SER A O 1
ATOM 1386 N N . PRO A 1 187 ? 25.592 12.451 -10.994 1.00 55.12 187 PRO A N 1
ATOM 1387 C CA . PRO A 1 187 ? 26.889 12.406 -11.678 1.00 55.12 187 PRO A CA 1
ATOM 1388 C C . PRO A 1 187 ? 28.075 12.829 -10.804 1.00 55.12 187 PRO A C 1
ATOM 1390 O O . PRO A 1 187 ? 27.880 13.652 -9.879 1.00 55.12 187 PRO A O 1
#

Sequence (187 aa):
MSDVLLFELDHIPALNPYSTPSQATSDSGSAAGPSILYTIQTVWIATGISLLTLAIIASLIFDGSLRRLFFSDDSYVASFSASVSVAAFFAVGCLAGWWFQSSRIALLTTVVLVASFGTILWVSDYLHDFGEGDQIIAYLGIGVLSGGSFGLTAFSIHNTGARAVFSIAPHLCFGIGYAAAVHTMSP